Protein 4WML (pdb70)

B-factor: mean 38.08, std 16.05, range [19.74, 120.31]

Radius of gyration: 17.42 Å; Cα contacts (8 Å, |Δi|>4): 382; chains: 1; bounding box: 52×47×33 Å

Structure (mmCIF, N/CA/C/O backbone):
data_4WML
#
_entry.id   4WML
#
_cell.length_a   61.560
_cell.length_b   61.560
_cell.length_c   132.490
_cell.angle_alpha   90.00
_cell.angle_beta   90.00
_cell.angle_gamma   90.00
#
_symmetry.space_group_name_H-M   'P 43 21 2'
#
loop_
_entity.id
_entity.type
_entity.pdbx_description
1 polymer 'Orotate phosphoribosyltransferase 1'
2 non-polymer 'MAGNESIUM ION'
3 non-polymer 1-O-[(R)-hydroxy(phosphonomethyl)phosphoryl]-5-O-phosphono-alpha-D-ribofuranose
4 water water
#
loop_
_atom_site.group_PDB
_atom_site.id
_atom_site.type_symbol
_atom_site.label_atom_id
_atom_site.label_alt_id
_atom_site.label_comp_id
_atom_site.label_asym_id
_atom_site.label_entity_id
_atom_site.label_seq_id
_atom_site.pdbx_PDB_ins_code
_atom_site.Cartn_x
_atom_site.Cartn_y
_atom_site.Cartn_z
_atom_site.occupancy
_atom_site.B_iso_or_equiv
_atom_site.auth_seq_id
_atom_site.auth_comp_id
_atom_site.auth_asym_id
_atom_site.auth_atom_id
_atom_site.pdbx_PDB_model_num
ATOM 1 N N . ILE A 1 2 ? 22.168 -16.010 -12.041 1.00 75.10 2 ILE A N 1
ATOM 2 C CA . ILE A 1 2 ? 23.339 -16.173 -11.129 1.00 76.66 2 ILE A CA 1
ATOM 3 C C . ILE A 1 2 ? 23.504 -14.923 -10.217 1.00 86.52 2 ILE A C 1
ATOM 4 O O . ILE A 1 2 ? 24.318 -14.957 -9.274 1.00 85.67 2 ILE A O 1
ATOM 9 N N . MET A 1 3 ? 22.766 -13.833 -10.503 1.00 81.53 3 MET A N 1
ATOM 10 C CA . MET A 1 3 ? 22.589 -12.709 -9.558 1.00 83.72 3 MET A CA 1
ATOM 11 C C . MET A 1 3 ? 21.109 -12.565 -9.181 1.00 74.95 3 MET A C 1
ATOM 12 O O . MET A 1 3 ? 20.204 -12.905 -9.937 1.00 63.71 3 MET A O 1
ATOM 17 N N . LEU A 1 4 ? 20.879 -12.048 -7.986 1.00 65.86 4 LEU A N 1
ATOM 18 C CA . LEU A 1 4 ? 19.548 -11.918 -7.461 1.00 50.22 4 LEU A CA 1
ATOM 19 C C . LEU A 1 4 ? 19.291 -10.470 -7.511 1.00 45.39 4 LEU A C 1
ATOM 20 O O . LEU A 1 4 ? 20.128 -9.705 -7.128 1.00 42.61 4 LEU A O 1
ATOM 25 N N . GLU A 1 5 ? 18.128 -10.053 -7.969 1.00 42.36 5 GLU A N 1
ATOM 26 C CA . GLU A 1 5 ? 17.788 -8.636 -7.822 1.00 41.48 5 GLU A CA 1
ATOM 27 C C . GLU A 1 5 ? 17.599 -8.373 -6.358 1.00 41.40 5 GLU A C 1
ATOM 28 O O . GLU A 1 5 ? 17.212 -9.269 -5.608 1.00 37.14 5 GLU A O 1
ATOM 34 N N . ASP A 1 6 ? 17.786 -7.120 -5.970 1.00 42.62 6 ASP A N 1
ATOM 35 C CA . ASP A 1 6 ? 17.603 -6.712 -4.596 1.00 45.93 6 ASP A CA 1
ATOM 36 C C . ASP A 1 6 ? 16.197 -7.047 -4.142 1.00 46.31 6 ASP A C 1
ATOM 37 O O . ASP A 1 6 ? 16.043 -7.519 -3.020 1.00 45.47 6 ASP A O 1
ATOM 42 N N . TYR A 1 7 ? 15.173 -6.843 -4.978 1.00 38.94 7 TYR A N 1
ATOM 43 C CA . TYR A 1 7 ? 13.834 -7.115 -4.470 1.00 35.91 7 TYR A CA 1
ATOM 44 C C . TYR A 1 7 ? 13.678 -8.579 -4.099 1.00 32.96 7 TYR A C 1
ATOM 45 O O . TYR A 1 7 ? 12.845 -8.886 -3.228 1.00 31.12 7 TYR A O 1
ATOM 54 N N . GLN A 1 8 ? 14.402 -9.445 -4.804 1.00 32.43 8 GLN A N 1
ATOM 55 C CA . GLN A 1 8 ? 14.341 -10.865 -4.603 1.00 30.26 8 GLN A CA 1
ATOM 56 C C . GLN A 1 8 ? 15.109 -11.212 -3.315 1.00 31.80 8 GLN A C 1
ATOM 57 O O . GLN A 1 8 ? 14.654 -12.026 -2.496 1.00 24.70 8 GLN A O 1
ATOM 63 N N . LYS A 1 9 ? 16.270 -10.592 -3.143 1.00 28.31 9 LYS A N 1
ATOM 64 C CA . LYS A 1 9 ? 16.997 -10.696 -1.834 1.00 32.54 9 LYS A CA 1
ATOM 65 C C . LYS A 1 9 ? 16.227 -10.341 -0.609 1.00 28.52 9 LYS A C 1
ATOM 66 O O . LYS A 1 9 ? 16.230 -11.060 0.374 1.00 30.80 9 LYS A O 1
ATOM 72 N N . ASN A 1 10 ? 15.555 -9.200 -0.690 1.00 30.06 10 ASN A N 1
ATOM 73 C CA . ASN A 1 10 ? 14.761 -8.672 0.365 1.00 31.31 10 ASN A CA 1
ATOM 74 C C . ASN A 1 10 ? 13.575 -9.566 0.621 1.00 30.05 10 ASN A C 1
ATOM 75 O O . ASN A 1 10 ? 13.257 -9.807 1.752 1.00 31.06 10 ASN A O 1
ATOM 80 N N . PHE A 1 11 ? 12.967 -10.096 -0.440 1.00 26.55 11 PHE A N 1
ATOM 81 C CA . PHE A 1 11 ? 11.851 -10.974 -0.252 1.00 26.78 11 PHE A CA 1
ATOM 82 C C . PHE A 1 11 ? 12.260 -12.212 0.500 1.00 27.57 11 PHE A C 1
ATOM 83 O O . PHE A 1 11 ? 11.587 -12.647 1.454 1.00 27.67 11 PHE A O 1
ATOM 91 N N . LEU A 1 12 ? 13.316 -12.821 0.029 1.00 27.87 12 LEU A N 1
ATOM 92 C CA . LEU A 1 12 ? 13.793 -14.073 0.595 1.00 30.89 12 LEU A CA 1
ATOM 93 C C . LEU A 1 12 ? 14.300 -13.905 2.024 1.00 26.50 12 LEU A C 1
ATOM 94 O O . LEU A 1 12 ? 13.996 -14.676 2.880 1.00 26.50 12 LEU A O 1
ATOM 99 N N . GLU A 1 13 ? 15.035 -12.855 2.271 1.00 27.05 13 GLU A N 1
ATOM 100 C CA . GLU A 1 13 ? 15.416 -12.558 3.671 1.00 29.86 13 GLU A CA 1
ATOM 101 C C . GLU A 1 13 ? 14.189 -12.463 4.639 1.00 28.62 13 GLU A C 1
ATOM 102 O O . GLU A 1 13 ? 14.214 -13.019 5.787 1.00 25.64 13 GLU A O 1
ATOM 108 N N . LEU A 1 14 ? 13.135 -11.732 4.211 1.00 24.54 14 LEU A N 1
ATOM 109 C CA . LEU A 1 14 ? 11.992 -11.571 5.045 1.00 27.28 14 LEU A CA 1
ATOM 110 C C . LEU A 1 14 ? 11.245 -12.878 5.145 1.00 26.81 14 LEU A C 1
ATOM 111 O O . LEU A 1 14 ? 10.668 -13.131 6.147 1.00 25.68 14 LEU A O 1
ATOM 116 N N . ALA A 1 15 ? 11.152 -13.630 4.064 1.00 25.19 15 ALA A N 1
ATOM 117 C CA . ALA A 1 15 ? 10.393 -14.897 4.090 1.00 24.29 15 ALA A CA 1
ATOM 118 C C . ALA A 1 15 ? 11.007 -15.829 5.104 1.00 26.99 15 ALA A C 1
ATOM 119 O O . ALA A 1 15 ? 10.282 -16.494 5.831 1.00 23.63 15 ALA A O 1
ATOM 121 N N . ILE A 1 16 ? 12.332 -15.823 5.177 1.00 22.54 16 ILE A N 1
ATOM 122 C CA . ILE A 1 16 ? 13.045 -16.737 6.140 1.00 26.34 16 ILE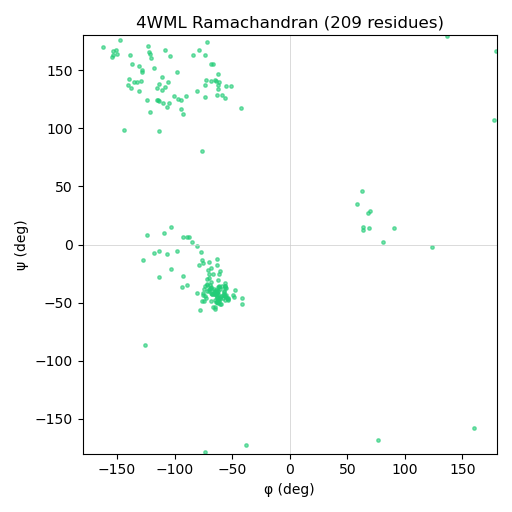 A CA 1
ATOM 123 C C . ILE A 1 16 ? 12.895 -16.213 7.572 1.00 25.47 16 ILE A C 1
ATOM 124 O O . ILE A 1 16 ? 12.553 -16.941 8.514 1.00 27.61 16 ILE A O 1
ATOM 129 N N . GLU A 1 17 ? 12.950 -14.890 7.746 1.00 27.95 17 GLU A N 1
ATOM 130 C CA . GLU A 1 17 ? 12.797 -14.299 9.074 1.00 28.03 17 GLU A CA 1
ATOM 131 C C . GLU A 1 17 ? 11.409 -14.458 9.621 1.00 28.81 17 GLU A C 1
ATOM 132 O O . GLU A 1 17 ? 11.285 -14.752 10.828 1.00 25.70 17 GLU A O 1
ATOM 138 N N . CYS A 1 18 ? 10.336 -14.279 8.807 1.00 25.00 18 CYS A N 1
ATOM 139 C CA . CYS A 1 18 ? 8.998 -14.444 9.328 1.00 25.65 18 CYS A CA 1
ATOM 140 C C . CYS A 1 18 ? 8.533 -15.917 9.309 1.00 23.92 18 CYS A C 1
ATOM 141 O O . CYS A 1 18 ? 7.466 -16.159 9.760 1.00 24.34 18 CYS A O 1
ATOM 144 N N . GLN A 1 19 ? 9.407 -16.837 8.882 1.00 22.26 19 GLN A N 1
ATOM 145 C CA . GLN A 1 19 ? 9.234 -18.262 8.762 1.00 24.92 19 GLN A CA 1
ATOM 146 C C . GLN A 1 19 ? 8.280 -18.777 7.697 1.00 25.68 19 GLN A C 1
ATOM 147 O O . GLN A 1 19 ? 7.884 -19.940 7.717 1.00 28.83 19 GLN A O 1
ATOM 153 N N . ALA A 1 20 ? 7.891 -17.913 6.773 1.00 26.06 20 ALA A N 1
ATOM 154 C CA . ALA A 1 20 ? 7.172 -18.304 5.578 1.00 26.62 20 ALA A CA 1
ATOM 155 C C . ALA A 1 20 ? 7.992 -19.279 4.798 1.00 26.98 20 ALA A C 1
ATOM 156 O O . ALA A 1 20 ? 7.446 -20.167 4.162 1.00 28.05 20 ALA A O 1
ATOM 158 N N . LEU A 1 21 ? 9.316 -19.100 4.803 1.00 25.52 21 LEU A N 1
ATOM 159 C CA . LEU A 1 21 ? 10.196 -20.085 4.168 1.00 26.37 21 LEU A CA 1
ATOM 160 C C . LEU A 1 21 ? 11.050 -20.720 5.262 1.00 27.05 21 LEU A C 1
ATOM 161 O O . LEU A 1 21 ? 11.781 -20.019 5.972 1.00 25.85 21 LEU A O 1
ATOM 166 N N . ARG A 1 22 ? 10.999 -22.032 5.365 1.00 26.80 22 ARG A N 1
ATOM 167 C CA . ARG A 1 22 ? 11.767 -22.823 6.340 1.00 26.88 22 ARG A CA 1
ATOM 168 C C . ARG A 1 22 ? 12.504 -23.914 5.621 1.00 26.88 22 ARG A C 1
ATOM 169 O O . ARG A 1 22 ? 11.976 -24.478 4.656 1.00 29.49 22 ARG A O 1
ATOM 177 N N . PHE A 1 23 ? 13.666 -24.279 6.158 1.00 26.62 23 PHE A N 1
ATOM 178 C CA . PHE A 1 23 ? 14.515 -25.308 5.619 1.00 27.53 23 PHE A CA 1
ATOM 179 C C . PHE A 1 23 ? 14.599 -26.521 6.560 1.00 28.62 23 PHE A C 1
ATOM 180 O O . PHE A 1 23 ? 14.687 -26.359 7.772 1.00 26.20 23 PHE A O 1
ATOM 188 N N . GLY A 1 24 ? 14.538 -27.681 5.947 1.00 24.60 24 GLY A N 1
ATOM 189 C CA . GLY A 1 24 ? 14.458 -28.966 6.627 1.00 29.90 24 GLY A CA 1
ATOM 190 C C . GLY A 1 24 ? 13.922 -30.067 5.738 1.00 32.29 24 GLY A C 1
ATOM 191 O O . GLY A 1 24 ? 14.017 -29.988 4.515 1.00 30.57 24 GLY A O 1
ATOM 192 N N . SER A 1 25 ? 13.402 -31.117 6.338 1.00 29.84 25 SER A N 1
ATOM 193 C CA . SER A 1 25 ? 12.858 -32.210 5.616 1.00 30.03 25 SER A CA 1
ATOM 194 C C . SER A 1 25 ? 11.350 -32.243 5.679 1.00 31.76 25 SER A C 1
ATOM 195 O O . SER A 1 25 ? 10.772 -32.399 6.744 1.00 32.71 25 SER A O 1
ATOM 198 N N . PHE A 1 26 ? 10.710 -32.126 4.524 1.00 30.58 26 PHE A N 1
ATOM 199 C CA . PHE A 1 26 ? 9.279 -32.010 4.439 1.00 33.91 26 PHE A CA 1
ATOM 200 C C . PHE A 1 26 ? 8.778 -32.928 3.316 1.00 38.26 26 PHE A C 1
ATOM 201 O O . PHE A 1 26 ? 9.363 -32.967 2.274 1.00 41.68 26 PHE A O 1
ATOM 209 N N . LYS A 1 27 ? 7.664 -33.608 3.524 1.00 39.48 27 LYS A N 1
ATOM 210 C CA . LYS A 1 27 ? 7.065 -34.431 2.460 1.00 49.05 27 LYS A CA 1
ATOM 211 C C . LYS A 1 27 ? 5.909 -33.775 1.752 1.00 49.65 27 LYS A C 1
ATOM 212 O O . LYS A 1 27 ? 4.922 -33.412 2.394 1.00 56.51 27 LYS A O 1
ATOM 218 N N . LEU A 1 28 ? 5.936 -33.720 0.430 1.00 54.83 28 LEU A N 1
ATOM 219 C CA . LEU A 1 28 ? 4.740 -33.199 -0.283 1.00 63.50 28 LEU A CA 1
ATOM 220 C C . LEU A 1 28 ? 3.564 -34.227 -0.256 1.00 67.64 28 LEU A C 1
ATOM 221 O O . LEU A 1 28 ? 3.695 -35.308 0.331 1.00 58.91 28 LEU A O 1
ATOM 226 N N . LYS A 1 29 ? 2.439 -33.880 -0.887 1.00 80.02 29 LYS A N 1
ATOM 227 C CA . LYS A 1 29 ? 1.281 -34.806 -1.011 1.00 90.30 29 LYS A CA 1
ATOM 228 C C . LYS A 1 29 ? 1.691 -36.062 -1.760 1.00 85.96 29 LYS A C 1
ATOM 229 O O . LYS A 1 29 ? 1.480 -37.175 -1.270 1.00 84.52 29 LYS A O 1
ATOM 235 N N . SER A 1 30 ? 2.307 -35.887 -2.925 1.00 80.13 30 SER A N 1
ATOM 236 C CA . SER A 1 30 ? 2.912 -37.024 -3.613 1.00 81.88 30 SER A CA 1
ATOM 237 C C . SER A 1 30 ? 3.627 -37.927 -2.593 1.00 83.32 30 SER A C 1
ATOM 238 O O . SER A 1 30 ? 3.355 -39.123 -2.526 1.00 90.74 30 SER A O 1
ATOM 241 N N . GLY A 1 31 ? 4.478 -37.343 -1.755 1.00 76.17 31 GLY A N 1
ATOM 242 C CA . GLY A 1 31 ? 5.339 -38.112 -0.847 1.00 68.04 31 GLY A CA 1
ATOM 243 C C . GLY A 1 31 ? 6.797 -37.759 -1.069 1.00 64.99 31 GLY A C 1
ATOM 244 O O . GLY A 1 31 ? 7.674 -38.244 -0.359 1.00 63.05 31 GLY A O 1
ATOM 245 N N . ARG A 1 32 ? 7.060 -36.886 -2.044 1.00 54.75 32 ARG A N 1
ATOM 246 C CA . ARG A 1 32 ? 8.399 -36.494 -2.376 1.00 53.43 32 ARG A CA 1
ATOM 247 C C . ARG A 1 32 ? 9.004 -35.646 -1.223 1.00 47.91 32 ARG A C 1
ATOM 248 O O . ARG A 1 32 ? 8.329 -34.867 -0.557 1.00 46.91 32 ARG A O 1
ATOM 256 N N . GLU A 1 33 ? 10.265 -35.900 -0.971 1.00 42.35 33 GLU A N 1
ATOM 257 C CA . GLU A 1 33 ? 11.020 -35.194 0.003 1.00 53.25 33 GLU A CA 1
ATOM 258 C C . GLU A 1 33 ? 11.065 -33.780 -0.572 1.00 53.64 33 GLU A C 1
ATOM 259 O O . GLU A 1 33 ? 11.066 -33.609 -1.799 1.00 68.28 33 GLU A O 1
ATOM 265 N N . SER A 1 34 ? 10.965 -32.771 0.275 1.00 40.03 34 SER A N 1
ATOM 266 C CA . SER A 1 34 ? 11.271 -31.400 -0.149 1.00 34.10 34 SER A CA 1
ATOM 267 C C . SER A 1 34 ? 12.181 -30.805 0.912 1.00 33.64 34 SER A C 1
ATOM 268 O O . SER A 1 34 ? 11.930 -31.018 2.075 1.00 28.65 34 SER A O 1
ATOM 271 N N . PRO A 1 35 ? 13.212 -30.022 0.520 1.00 31.77 35 PRO A N 1
ATOM 272 C CA . PRO A 1 35 ? 14.160 -29.495 1.478 1.00 33.39 35 PRO A CA 1
ATOM 273 C C . PRO A 1 35 ? 13.699 -28.163 2.088 1.00 31.71 35 PRO A C 1
ATOM 274 O O . PRO A 1 35 ? 14.446 -27.538 2.821 1.00 30.48 35 PRO A O 1
ATOM 278 N N . TYR A 1 36 ? 12.474 -27.748 1.779 1.00 26.76 36 TYR A N 1
ATOM 279 C CA . TYR A 1 36 ? 11.874 -26.560 2.385 1.00 28.54 36 TYR A CA 1
ATOM 280 C C . TYR A 1 36 ? 10.371 -26.627 2.398 1.00 28.99 36 TYR A C 1
ATOM 281 O O . TYR A 1 36 ? 9.755 -27.513 1.706 1.00 28.71 36 TYR A O 1
ATOM 290 N N . PHE A 1 37 ? 9.793 -25.717 3.181 1.00 29.03 37 PHE A N 1
ATOM 291 C CA . PHE A 1 37 ? 8.381 -25.485 3.273 1.00 28.21 37 PHE A CA 1
ATOM 292 C C . PHE A 1 37 ? 8.122 -24.040 3.095 1.00 28.53 37 PHE A C 1
ATOM 293 O O . PHE A 1 37 ? 8.856 -23.182 3.608 1.00 27.92 37 PHE A O 1
ATOM 301 N N . PHE A 1 38 ? 7.045 -23.750 2.371 1.00 26.11 38 PHE A N 1
ATOM 302 C CA . PHE A 1 38 ? 6.693 -22.371 2.068 1.00 25.71 38 PHE A CA 1
ATOM 303 C C . PHE A 1 38 ? 5.231 -22.119 2.389 1.00 26.63 38 PHE A C 1
ATOM 304 O O . PHE A 1 38 ? 4.354 -22.894 1.968 1.00 26.07 38 PHE A O 1
ATOM 312 N N . ASN A 1 39 ? 4.976 -21.024 3.097 1.00 25.85 39 ASN A N 1
ATOM 313 C CA . ASN A 1 39 ? 3.634 -20.598 3.435 1.00 24.42 39 ASN A CA 1
ATOM 314 C C . ASN A 1 39 ? 3.582 -19.121 3.397 1.00 24.04 39 ASN A C 1
ATOM 315 O O . ASN A 1 39 ? 3.979 -18.460 4.325 1.00 23.01 39 ASN A O 1
ATOM 320 N N . LEU A 1 40 ? 3.095 -18.599 2.286 1.00 24.24 40 LEU A N 1
ATOM 321 C CA . LEU A 1 40 ? 2.998 -17.162 2.096 1.00 24.02 40 LEU A CA 1
ATOM 322 C C . LEU A 1 40 ? 2.122 -16.482 3.116 1.00 23.55 40 LEU A C 1
ATOM 323 O O . LEU A 1 40 ? 2.251 -15.302 3.378 1.00 24.73 40 LEU A O 1
ATOM 328 N N . GLY A 1 41 ? 1.199 -17.237 3.727 1.00 25.27 41 GLY A N 1
ATOM 329 C CA . GLY A 1 41 ? 0.308 -16.697 4.709 1.00 26.72 41 GLY A CA 1
ATOM 330 C C . GLY A 1 41 ? 1.069 -16.183 5.949 1.00 25.36 41 GLY A C 1
ATOM 331 O O . GLY A 1 41 ? 0.510 -15.400 6.732 1.00 25.36 41 GLY A O 1
ATOM 332 N N . LEU A 1 42 ? 2.319 -16.596 6.128 1.00 24.53 42 LEU A N 1
ATOM 333 C CA . LEU A 1 42 ? 3.105 -16.035 7.261 1.00 23.41 42 LEU A CA 1
ATOM 334 C C . LEU A 1 42 ? 3.647 -14.589 7.006 1.00 25.68 42 LEU A C 1
ATOM 335 O O . LEU A 1 42 ? 4.101 -13.953 7.972 1.00 25.20 42 LEU A O 1
ATOM 340 N N . PHE A 1 43 ? 3.475 -14.044 5.783 1.00 23.53 43 PHE A N 1
ATOM 341 C CA . PHE A 1 43 ? 3.573 -12.580 5.561 1.00 23.60 43 PHE A CA 1
ATOM 342 C C . PHE A 1 43 ? 2.270 -11.984 6.090 1.00 26.71 43 PHE A C 1
ATOM 343 O O . PHE A 1 43 ? 1.303 -11.715 5.352 1.00 29.47 43 PHE A O 1
ATOM 351 N N . ASN A 1 44 ? 2.195 -11.807 7.391 1.00 26.54 44 ASN A N 1
ATOM 352 C CA . ASN A 1 44 ? 0.867 -11.509 8.026 1.00 27.99 44 ASN A CA 1
ATOM 353 C C . ASN A 1 44 ? 0.807 -10.259 8.839 1.00 27.00 44 ASN A C 1
ATOM 354 O O . ASN A 1 44 ? -0.222 -9.931 9.482 1.00 29.82 44 ASN A O 1
ATOM 359 N N . THR A 1 45 ? 1.861 -9.459 8.780 1.00 26.19 45 THR A N 1
ATOM 360 C CA . THR A 1 45 ? 1.805 -8.088 9.368 1.00 26.41 45 THR A CA 1
ATOM 361 C C . THR A 1 45 ? 1.764 -7.012 8.324 1.00 28.36 45 THR A C 1
ATOM 362 O O . THR A 1 45 ? 2.069 -7.251 7.147 1.00 24.97 45 THR A O 1
ATOM 366 N N . GLY A 1 46 ? 1.455 -5.810 8.779 1.00 26.79 46 GLY A N 1
ATOM 367 C CA . GLY A 1 46 ? 1.445 -4.646 7.954 1.00 26.06 46 GLY A CA 1
ATOM 368 C C . GLY A 1 46 ? 2.807 -4.431 7.276 1.00 24.70 46 GLY A C 1
ATOM 369 O O . GLY A 1 46 ? 2.868 -4.176 6.093 1.00 23.21 46 GLY A O 1
ATOM 370 N N . LYS A 1 47 ? 3.916 -4.573 8.014 1.00 24.38 47 LYS A N 1
ATOM 371 C CA . LYS A 1 47 ? 5.270 -4.426 7.406 1.00 25.71 47 LYS A CA 1
ATOM 372 C C . LYS A 1 47 ? 5.508 -5.530 6.379 1.00 27.88 47 LYS A C 1
ATOM 373 O O . LYS A 1 47 ? 6.000 -5.302 5.256 1.00 22.23 47 LYS A O 1
ATOM 379 N N . LEU A 1 48 ? 5.102 -6.752 6.733 1.00 23.02 48 LEU A N 1
ATOM 380 C CA . LEU A 1 48 ? 5.379 -7.846 5.846 1.00 24.66 48 LEU A CA 1
ATOM 381 C C . LEU A 1 48 ? 4.551 -7.768 4.587 1.00 24.48 48 LEU A C 1
ATOM 382 O O . LEU A 1 48 ? 5.087 -8.084 3.498 1.00 25.41 48 LEU A O 1
ATOM 387 N N . LEU A 1 49 ? 3.271 -7.373 4.714 1.00 25.28 49 LEU A N 1
ATOM 388 C CA . LEU A 1 49 ? 2.395 -7.258 3.541 1.00 23.86 49 LEU A CA 1
ATOM 389 C C . LEU A 1 49 ? 2.802 -6.132 2.626 1.00 24.50 49 LEU A C 1
ATOM 390 O O . LEU A 1 49 ? 2.720 -6.269 1.434 1.00 22.90 49 LEU A O 1
ATOM 395 N N . SER A 1 50 ? 3.269 -5.031 3.185 1.00 23.58 50 SER A N 1
ATOM 396 C CA . SER A 1 50 ? 3.877 -3.985 2.402 1.00 22.93 50 SER A CA 1
ATOM 397 C C . SER A 1 50 ? 5.072 -4.450 1.582 1.00 24.89 50 SER A C 1
ATOM 398 O O . SER A 1 50 ? 5.170 -4.220 0.384 1.00 23.95 50 SER A O 1
ATOM 401 N N . ASN A 1 51 ? 5.934 -5.206 2.237 1.00 23.80 51 ASN A N 1
ATOM 402 C CA . ASN A 1 51 ? 7.054 -5.845 1.559 1.00 26.28 51 ASN A CA 1
ATOM 403 C C . ASN A 1 51 ? 6.696 -6.845 0.485 1.00 23.73 51 ASN A C 1
ATOM 404 O O . ASN A 1 51 ? 7.224 -6.793 -0.637 1.00 23.28 51 ASN A O 1
ATOM 409 N N . LEU A 1 52 ? 5.696 -7.678 0.790 1.00 22.94 52 LEU A N 1
ATOM 410 C CA . LEU A 1 52 ? 5.190 -8.582 -0.200 1.00 21.68 52 LEU A CA 1
ATOM 411 C C . LEU A 1 52 ? 4.574 -7.814 -1.396 1.00 21.27 52 LEU A C 1
ATOM 412 O O . LEU A 1 52 ? 4.807 -8.182 -2.552 1.00 22.30 52 LEU A O 1
ATOM 417 N N . ALA A 1 53 ? 3.690 -6.823 -1.154 1.00 23.75 53 ALA A N 1
ATOM 418 C CA . ALA A 1 53 ? 3.154 -6.024 -2.214 1.00 25.90 53 ALA A CA 1
ATOM 419 C C . ALA A 1 53 ? 4.243 -5.488 -3.159 1.00 24.74 53 ALA A C 1
ATOM 420 O O . ALA A 1 53 ? 4.117 -5.522 -4.409 1.00 24.67 53 ALA A O 1
ATOM 422 N N . THR A 1 54 ? 5.304 -4.985 -2.525 1.00 25.47 54 THR A N 1
ATOM 423 C CA . THR A 1 54 ? 6.443 -4.386 -3.259 1.00 25.04 54 THR A CA 1
ATOM 424 C C . THR A 1 54 ? 7.114 -5.409 -4.124 1.00 22.49 54 THR A C 1
ATOM 425 O O . THR A 1 54 ? 7.397 -5.147 -5.270 1.00 23.49 54 THR A O 1
ATOM 429 N N . ALA A 1 55 ? 7.279 -6.626 -3.595 1.00 23.54 55 ALA A N 1
ATOM 430 C CA . ALA A 1 55 ? 7.947 -7.651 -4.286 1.00 22.55 55 ALA A CA 1
ATOM 431 C C . ALA A 1 55 ? 7.185 -8.104 -5.521 1.00 26.77 55 ALA A C 1
ATOM 432 O O . ALA A 1 55 ? 7.784 -8.221 -6.593 1.00 25.68 55 ALA A O 1
ATOM 434 N N . TYR A 1 56 ? 5.891 -8.473 -5.349 1.00 22.03 56 TYR A N 1
ATOM 435 C CA . TYR A 1 56 ? 5.067 -8.738 -6.468 1.00 21.76 56 TYR A CA 1
ATOM 436 C C . TYR A 1 56 ? 5.042 -7.546 -7.514 1.00 19.99 56 TYR A C 1
ATOM 437 O O . TYR A 1 56 ? 5.173 -7.810 -8.690 1.00 23.60 56 TYR A O 1
ATOM 446 N N . ALA A 1 57 ? 4.886 -6.279 -7.068 1.00 21.80 57 ALA A N 1
AT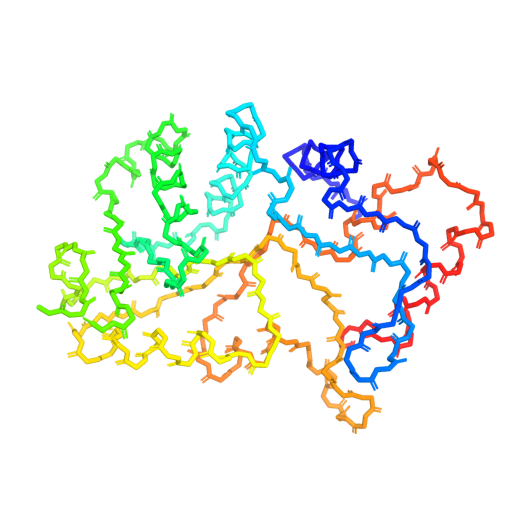OM 447 C CA . ALA A 1 57 ? 4.726 -5.185 -7.968 1.00 22.28 57 ALA A CA 1
ATOM 448 C C . ALA A 1 57 ? 6.015 -4.985 -8.818 1.00 23.52 57 ALA A C 1
ATOM 449 O O . ALA A 1 57 ? 5.949 -4.787 -10.017 1.00 23.21 57 ALA A O 1
ATOM 451 N N . ILE A 1 58 ? 7.191 -5.124 -8.184 1.00 26.44 58 ILE A N 1
ATOM 452 C CA . ILE A 1 58 ? 8.457 -4.963 -8.914 1.00 28.48 58 ILE A CA 1
ATOM 453 C C . ILE A 1 58 ? 8.571 -6.129 -9.888 1.00 27.76 58 ILE A C 1
ATOM 454 O O . ILE A 1 58 ? 8.894 -5.885 -11.057 1.00 30.79 58 ILE A O 1
ATOM 459 N N . ALA A 1 59 ? 8.241 -7.371 -9.499 1.00 27.29 59 ALA A N 1
ATOM 460 C CA . ALA A 1 59 ? 8.260 -8.474 -10.472 1.00 23.46 59 ALA A CA 1
ATOM 461 C C . ALA A 1 59 ? 7.442 -8.217 -11.718 1.00 23.99 59 ALA A C 1
ATOM 462 O O . ALA A 1 59 ? 7.872 -8.454 -12.854 1.00 27.31 59 ALA A O 1
ATOM 464 N N . ILE A 1 60 ? 6.226 -7.730 -11.492 1.00 26.81 60 ILE A N 1
ATOM 465 C CA . ILE A 1 60 ? 5.319 -7.302 -12.538 1.00 25.66 60 ILE A CA 1
ATOM 466 C C . ILE A 1 60 ? 5.855 -6.186 -13.403 1.00 26.19 60 ILE A C 1
ATOM 467 O O . ILE A 1 60 ? 5.833 -6.340 -14.633 1.00 29.74 60 ILE A O 1
ATOM 472 N N . ILE A 1 61 ? 6.343 -5.100 -12.794 1.00 28.26 61 ILE A N 1
ATOM 473 C CA . ILE A 1 61 ? 6.908 -3.986 -13.535 1.00 28.24 61 ILE A CA 1
ATOM 474 C C . ILE A 1 61 ? 8.050 -4.491 -14.454 1.00 32.99 61 ILE A C 1
ATOM 475 O O . ILE A 1 61 ? 8.044 -4.182 -15.674 1.00 31.73 61 ILE A O 1
ATOM 480 N N . GLN A 1 62 ? 8.919 -5.362 -13.914 1.00 30.15 62 GLN A N 1
ATOM 481 C CA . GLN A 1 62 ? 10.108 -5.840 -14.669 1.00 31.22 62 GLN A CA 1
ATOM 482 C C . GLN A 1 62 ? 9.785 -6.740 -15.808 1.00 33.21 62 GLN A C 1
ATOM 483 O O . GLN A 1 62 ? 10.568 -6.866 -16.725 1.00 36.65 62 GLN A O 1
ATOM 489 N N . SER A 1 63 ? 8.636 -7.412 -15.730 1.00 32.52 63 SER A N 1
ATOM 490 C CA . SER A 1 63 ? 8.220 -8.340 -16.748 1.00 29.82 63 SER A CA 1
ATOM 491 C C . SER A 1 63 ? 7.829 -7.630 -18.030 1.00 28.53 63 SER A C 1
ATOM 492 O O . SER A 1 63 ? 7.702 -8.284 -19.034 1.00 31.99 63 SER A O 1
ATOM 495 N N . ASP A 1 64 ? 7.484 -6.347 -17.922 1.00 28.78 64 ASP A N 1
ATOM 496 C CA . ASP A 1 64 ? 6.925 -5.544 -18.990 1.00 30.24 64 ASP A CA 1
ATOM 497 C C . ASP A 1 64 ? 5.541 -5.979 -19.526 1.00 35.30 64 ASP A C 1
ATOM 498 O O . ASP A 1 64 ? 5.091 -5.473 -20.559 1.00 31.39 64 ASP A O 1
ATOM 503 N N . LEU A 1 65 ? 4.840 -6.887 -18.825 1.00 29.84 65 LEU A N 1
ATOM 504 C CA . LEU A 1 65 ? 3.489 -7.293 -19.236 1.00 26.95 65 LEU A CA 1
ATOM 505 C C . LEU A 1 65 ? 2.532 -6.094 -19.208 1.00 24.53 65 LEU A C 1
ATOM 506 O O . LEU A 1 65 ? 2.477 -5.325 -18.267 1.00 27.03 65 LEU A O 1
ATOM 511 N N . LYS A 1 66 ? 1.754 -5.959 -20.276 1.00 25.18 66 LYS A N 1
ATOM 512 C CA . LYS A 1 66 ? 0.676 -4.952 -20.339 1.00 25.74 66 LYS A CA 1
ATOM 513 C C . LYS A 1 66 ? -0.602 -5.606 -19.981 1.00 25.88 66 LYS A C 1
ATOM 514 O O . LYS A 1 66 ? -0.894 -6.666 -20.538 1.00 27.93 66 LYS A O 1
ATOM 520 N N . PHE A 1 67 ? -1.301 -5.035 -18.980 1.00 25.94 67 PHE A N 1
ATOM 521 C CA . PHE A 1 67 ? -2.579 -5.544 -18.555 1.00 24.28 67 PHE A CA 1
ATOM 522 C C . PHE A 1 67 ? -3.384 -4.373 -18.007 1.00 25.26 67 PHE A C 1
ATOM 523 O O . PHE A 1 67 ? -2.828 -3.280 -17.724 1.00 26.25 67 PHE A O 1
ATOM 531 N N . ASP A 1 68 ? -4.675 -4.607 -17.809 1.00 25.25 68 ASP A N 1
ATOM 532 C CA . ASP A 1 68 ? -5.647 -3.578 -17.375 1.00 25.45 68 ASP A CA 1
ATOM 533 C C . ASP A 1 68 ? -6.194 -3.855 -15.966 1.00 25.86 68 ASP A C 1
ATOM 534 O O . ASP A 1 68 ? -6.649 -2.926 -15.281 1.00 24.67 68 ASP A O 1
ATOM 539 N N . VAL A 1 69 ? -6.223 -5.136 -15.580 1.00 24.53 69 VAL A N 1
ATOM 540 C CA . VAL A 1 69 ? -6.900 -5.571 -14.380 1.00 23.99 69 VAL A CA 1
ATOM 541 C C . VAL A 1 69 ? -6.032 -6.606 -13.724 1.00 22.66 69 VAL A C 1
ATOM 542 O O . VAL A 1 69 ? -5.441 -7.489 -14.395 1.00 26.53 69 VAL A O 1
ATOM 546 N N . ILE A 1 70 ? -6.008 -6.569 -12.389 1.00 22.36 70 ILE A N 1
ATOM 547 C CA . ILE A 1 70 ? -5.334 -7.607 -11.665 1.00 22.89 70 ILE A CA 1
ATOM 548 C C . ILE A 1 70 ? -6.423 -8.353 -10.880 1.00 21.65 70 ILE A C 1
ATOM 549 O O . ILE A 1 70 ? -7.252 -7.732 -10.175 1.00 26.33 70 ILE A O 1
ATOM 554 N N . PHE A 1 71 ? -6.460 -9.641 -11.120 1.00 22.06 71 PHE A N 1
ATOM 555 C CA . PHE A 1 71 ? -7.516 -10.547 -10.615 1.00 21.96 71 PHE A CA 1
ATOM 556 C C . PHE A 1 71 ? -6.979 -11.566 -9.606 1.00 22.14 71 PHE A C 1
ATOM 557 O O . PHE A 1 71 ? -6.076 -12.295 -9.927 1.00 22.22 71 PHE A O 1
ATOM 565 N N . GLY A 1 72 ? -7.553 -11.594 -8.410 1.00 24.58 72 GLY A N 1
ATOM 566 C CA . GLY A 1 72 ? -7.204 -12.601 -7.407 1.00 25.24 72 GLY A CA 1
ATOM 567 C C . GLY A 1 72 ? -8.309 -13.648 -7.131 1.00 26.53 72 GLY A C 1
ATOM 568 O O . GLY A 1 72 ? -9.418 -13.298 -6.781 1.00 26.76 72 GLY A O 1
ATOM 569 N N . PRO A 1 73 ? -7.997 -14.892 -7.332 1.00 23.52 73 PRO A N 1
ATOM 570 C CA . PRO A 1 73 ? -8.926 -15.988 -6.992 1.00 24.73 73 PRO A CA 1
ATOM 571 C C . PRO A 1 73 ? -9.227 -16.070 -5.508 1.00 25.09 73 PRO A C 1
ATOM 572 O O . PRO A 1 73 ? -8.305 -16.176 -4.646 1.00 25.55 73 PRO A O 1
ATOM 576 N N . ALA A 1 74 ? -10.513 -16.111 -5.224 1.00 28.35 74 ALA A N 1
ATOM 577 C CA . ALA A 1 74 ? -10.922 -16.204 -3.818 1.00 29.58 74 ALA A CA 1
ATOM 578 C C . ALA A 1 74 ? -10.405 -17.487 -3.206 1.00 25.50 74 ALA A C 1
ATOM 579 O O . ALA A 1 74 ? -10.333 -18.506 -3.856 1.00 27.03 74 ALA A O 1
ATOM 581 N N . TYR A 1 75 ? -10.066 -17.472 -1.923 1.00 25.74 75 TYR A N 1
ATOM 582 C CA . TYR A 1 75 ? -10.062 -16.300 -1.089 1.00 22.87 75 TYR A CA 1
ATOM 583 C C . TYR A 1 75 ? -8.637 -15.649 -1.076 1.00 22.59 75 TYR A C 1
ATOM 584 O O . TYR A 1 75 ? -8.519 -14.449 -0.847 1.00 25.14 75 TYR A O 1
ATOM 593 N N . LYS A 1 76 ? -7.574 -16.443 -1.105 1.00 22.12 76 LYS A N 1
ATOM 594 C CA . LYS A 1 76 ? -6.233 -15.940 -0.731 1.00 25.13 76 LYS A CA 1
ATOM 595 C C . LYS A 1 76 ? -5.709 -14.866 -1.771 1.00 25.69 76 LYS A C 1
ATOM 596 O O . LYS A 1 76 ? -4.888 -14.020 -1.469 1.00 22.88 76 LYS A O 1
ATOM 602 N N . GLY A 1 77 ? -6.197 -14.935 -3.000 1.00 21.16 77 GLY A N 1
ATOM 603 C CA . GLY A 1 77 ? -5.830 -13.986 -3.983 1.00 20.22 77 GLY A CA 1
ATOM 604 C C . GLY A 1 77 ? -6.500 -12.650 -3.787 1.00 22.22 77 GLY A C 1
ATOM 605 O O . GLY A 1 77 ? -6.036 -11.659 -4.340 1.00 24.49 77 GLY A O 1
ATOM 606 N N . ILE A 1 78 ? -7.547 -12.560 -2.999 1.00 21.97 78 ILE A N 1
ATOM 607 C CA . ILE A 1 78 ? -8.307 -11.278 -2.862 1.00 21.31 78 ILE A CA 1
ATOM 608 C C . ILE A 1 78 ? -7.393 -10.175 -2.190 1.00 23.70 78 ILE A C 1
ATOM 609 O O . ILE A 1 78 ? -7.171 -9.112 -2.741 1.00 20.87 78 ILE A O 1
ATOM 614 N N . PRO A 1 79 ? -6.842 -10.458 -1.020 1.00 22.71 79 PRO A N 1
ATOM 615 C CA . PRO A 1 79 ? -5.949 -9.440 -0.511 1.00 24.23 79 PRO A CA 1
ATOM 616 C C . PRO A 1 79 ? -4.735 -9.175 -1.365 1.00 21.74 79 PRO A C 1
ATOM 617 O O . PRO A 1 79 ? -4.295 -8.086 -1.367 1.00 23.44 79 PRO A O 1
ATOM 621 N N . LEU A 1 80 ? -4.151 -10.179 -1.984 1.00 23.18 80 LEU A N 1
ATOM 622 C CA . LEU A 1 80 ? -2.947 -10.025 -2.789 1.00 24.09 80 LEU A CA 1
ATOM 623 C C . LEU A 1 80 ? -3.248 -9.122 -3.974 1.00 22.95 80 LEU A C 1
ATOM 624 O O . LEU A 1 80 ? -2.472 -8.191 -4.298 1.00 21.92 80 LEU A O 1
ATOM 629 N N . ALA A 1 81 ? -4.371 -9.366 -4.632 1.00 23.46 81 ALA A N 1
ATOM 630 C CA . ALA A 1 81 ? -4.751 -8.469 -5.759 1.00 23.60 81 ALA A CA 1
ATOM 631 C C . ALA A 1 81 ? -4.866 -6.969 -5.358 1.00 22.65 81 ALA A C 1
ATOM 632 O O . ALA A 1 81 ? -4.429 -6.116 -6.107 1.00 21.32 81 ALA A O 1
ATOM 634 N N . ALA A 1 82 ? -5.476 -6.724 -4.206 1.00 22.32 82 ALA A N 1
ATOM 635 C CA . ALA A 1 82 ? -5.707 -5.383 -3.653 1.00 22.24 82 ALA A CA 1
ATOM 636 C C . ALA A 1 82 ? -4.375 -4.747 -3.338 1.00 21.15 82 ALA A C 1
ATOM 637 O O . ALA A 1 82 ? -4.113 -3.607 -3.799 1.00 24.58 82 ALA A O 1
ATOM 639 N N . ILE A 1 83 ? -3.552 -5.447 -2.551 1.00 23.46 83 ILE A N 1
ATOM 640 C CA . ILE A 1 83 ? -2.334 -4.745 -2.034 1.00 21.88 83 ILE A CA 1
ATOM 641 C C . ILE A 1 83 ? -1.384 -4.495 -3.200 1.00 21.86 83 ILE A C 1
ATOM 642 O O . ILE A 1 83 ? -0.712 -3.410 -3.232 1.00 22.59 83 ILE A O 1
ATOM 647 N N . VAL A 1 84 ? -1.331 -5.453 -4.183 1.00 22.48 84 VAL A N 1
ATOM 648 C CA . VAL A 1 84 ? -0.520 -5.296 -5.376 1.00 22.48 84 VAL A CA 1
ATOM 649 C C . VAL A 1 84 ? -0.999 -4.189 -6.320 1.00 26.93 84 VAL A C 1
ATOM 650 O O . VAL A 1 84 ? -0.210 -3.377 -6.821 1.00 23.95 84 VAL A O 1
ATOM 654 N N . CYS A 1 85 ? -2.295 -4.105 -6.532 1.00 24.13 85 CYS A N 1
ATOM 655 C CA . CYS A 1 85 ? -2.824 -3.021 -7.310 1.00 25.28 85 CYS A CA 1
ATOM 656 C C . CYS A 1 85 ? -2.418 -1.681 -6.749 1.00 21.60 85 CYS A C 1
ATOM 657 O O . CYS A 1 85 ? -1.969 -0.811 -7.487 1.00 23.92 85 CYS A O 1
ATOM 660 N N . VAL A 1 86 ? -2.491 -1.526 -5.436 1.00 22.60 86 VAL A N 1
ATOM 661 C CA . VAL A 1 86 ? -2.143 -0.300 -4.791 1.00 24.35 86 VAL A CA 1
ATOM 662 C C . VAL A 1 86 ? -0.639 -0.007 -4.984 1.00 25.42 86 VAL A C 1
ATOM 663 O O . VAL A 1 86 ? -0.227 1.112 -5.328 1.00 25.18 86 VAL A O 1
ATOM 667 N N . LYS A 1 87 ? 0.208 -1.012 -4.740 1.00 23.30 87 LYS A N 1
ATOM 668 C CA . LYS A 1 87 ? 1.621 -0.825 -4.813 1.00 23.38 87 LYS A CA 1
ATOM 669 C C . LYS A 1 87 ? 2.051 -0.458 -6.214 1.00 24.85 87 LYS A C 1
ATOM 670 O O . LYS A 1 87 ? 2.956 0.387 -6.436 1.00 26.05 87 LYS A O 1
ATOM 676 N N . LEU A 1 88 ? 1.447 -1.079 -7.187 1.00 22.95 88 LEU A N 1
ATOM 677 C CA . LEU A 1 88 ? 1.764 -0.728 -8.626 1.00 26.34 88 LEU A CA 1
ATOM 678 C C . LEU A 1 88 ? 1.502 0.758 -8.877 1.00 33.13 88 LEU A C 1
ATOM 679 O O . LEU A 1 88 ? 2.348 1.396 -9.520 1.00 27.42 88 LEU A O 1
ATOM 684 N N . ALA A 1 89 ? 0.386 1.305 -8.371 1.00 26.34 89 ALA A N 1
ATOM 685 C CA . ALA A 1 89 ? 0.129 2.719 -8.564 1.00 29.23 89 ALA A CA 1
ATOM 686 C C . ALA A 1 89 ? 1.114 3.590 -7.773 1.00 30.62 89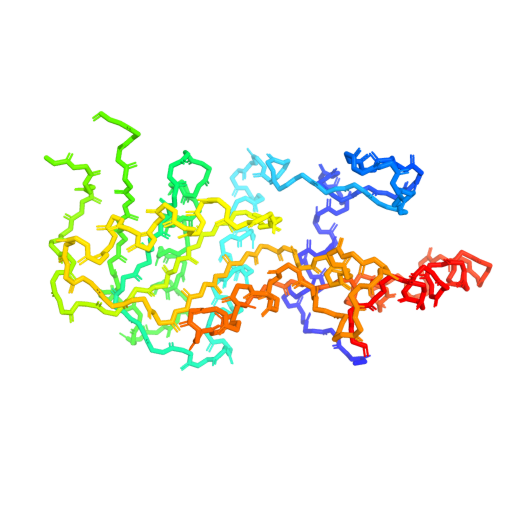 ALA A C 1
ATOM 687 O O . ALA A 1 89 ? 1.578 4.627 -8.270 1.00 30.80 89 ALA A O 1
ATOM 689 N N . GLU A 1 90 ? 1.555 3.100 -6.620 1.00 28.72 90 GLU A N 1
ATOM 690 C CA . GLU A 1 90 ? 2.539 3.800 -5.820 1.00 30.37 90 GLU A CA 1
ATOM 691 C C . GLU A 1 90 ? 3.948 3.808 -6.374 1.00 31.70 90 GLU A C 1
ATOM 692 O O . GLU A 1 90 ? 4.650 4.798 -6.212 1.00 33.60 90 GLU A O 1
ATOM 698 N N . ILE A 1 91 ? 4.375 2.752 -7.019 1.00 29.95 91 ILE A N 1
ATOM 699 C CA . ILE A 1 91 ? 5.764 2.705 -7.402 1.00 32.12 91 ILE A CA 1
ATOM 700 C C . ILE A 1 91 ? 5.974 2.639 -8.891 1.00 31.27 91 ILE A C 1
ATOM 701 O O . ILE A 1 91 ? 7.102 2.757 -9.334 1.00 36.31 91 ILE A O 1
ATOM 706 N N . GLY A 1 92 ? 4.910 2.475 -9.676 1.00 28.12 92 GLY A N 1
ATOM 707 C CA . GLY A 1 92 ? 5.082 2.145 -11.084 1.00 33.00 92 GLY A CA 1
ATOM 708 C C . GLY A 1 92 ? 4.997 3.306 -12.069 1.00 29.32 92 GLY A C 1
ATOM 709 O O . GLY A 1 92 ? 5.116 3.093 -13.292 1.00 31.24 92 GLY A O 1
ATOM 710 N N . GLY A 1 93 ? 4.659 4.480 -11.544 1.00 34.21 93 GLY A N 1
ATOM 711 C CA . GLY A 1 93 ? 4.442 5.663 -12.365 1.00 36.85 93 GLY A CA 1
ATOM 712 C C . GLY A 1 93 ? 3.118 5.683 -13.098 1.00 43.56 93 GLY A C 1
ATOM 713 O O . GLY A 1 93 ? 2.204 4.859 -12.872 1.00 45.35 93 GLY A O 1
ATOM 714 N N . SER A 1 94 ? 3.037 6.624 -14.022 1.00 44.41 94 SER A N 1
ATOM 715 C CA . SER A 1 94 ? 1.829 6.945 -14.768 1.00 47.23 94 SER A CA 1
ATOM 716 C C . SER A 1 94 ? 1.092 5.788 -15.344 1.00 39.14 94 SER A C 1
ATOM 717 O O . SER A 1 94 ? -0.139 5.770 -15.339 1.00 43.71 94 SER A O 1
ATOM 720 N N . LYS A 1 95 ? 1.837 4.826 -15.848 1.00 39.59 95 LYS A N 1
ATOM 721 C CA . LYS A 1 95 ? 1.221 3.742 -16.552 1.00 44.20 95 LYS A CA 1
ATOM 722 C C . LYS A 1 95 ? 0.446 2.830 -15.604 1.00 35.53 95 LYS A C 1
ATOM 723 O O . LYS A 1 95 ? -0.303 2.023 -16.075 1.00 35.54 95 LYS A O 1
ATOM 729 N N . PHE A 1 96 ? 0.661 2.920 -14.299 1.00 32.32 96 PHE A N 1
ATOM 730 C CA . PHE A 1 96 ? -0.042 1.983 -13.420 1.00 35.04 96 PHE A CA 1
ATOM 731 C C . PHE A 1 96 ? -1.125 2.656 -12.600 1.00 36.86 96 PHE A C 1
ATOM 732 O O . PHE A 1 96 ? -1.716 1.999 -11.696 1.00 30.50 96 PHE A O 1
ATOM 740 N N . GLN A 1 97 ? -1.461 3.917 -12.898 1.00 29.91 97 GLN A N 1
ATOM 741 C CA . GLN A 1 97 ? -2.401 4.585 -11.993 1.00 28.55 97 GLN A CA 1
ATOM 742 C C . GLN A 1 97 ? -3.814 3.992 -12.075 1.00 28.09 97 GLN A C 1
ATOM 743 O O . GLN A 1 97 ? -4.574 3.982 -11.067 1.00 27.89 97 GLN A O 1
ATOM 749 N N . ASN A 1 98 ? -4.223 3.645 -13.293 1.00 28.08 98 ASN A N 1
ATOM 750 C CA . ASN A 1 98 ? -5.615 3.331 -13.534 1.00 30.74 98 ASN A CA 1
ATOM 751 C C . ASN A 1 98 ? -5.900 1.828 -13.651 1.00 26.80 98 ASN A C 1
ATOM 752 O O . ASN A 1 98 ? -7.015 1.441 -14.036 1.00 27.52 98 ASN A O 1
ATOM 757 N N . ILE A 1 99 ? -4.935 1.016 -13.213 1.00 24.62 99 ILE A N 1
ATOM 758 C CA . ILE A 1 99 ? -5.119 -0.469 -13.175 1.00 28.59 99 ILE A CA 1
ATOM 759 C C . ILE A 1 99 ? -6.274 -0.752 -12.232 1.00 22.72 99 ILE A C 1
ATOM 760 O O . ILE A 1 99 ? -6.364 -0.142 -11.206 1.00 24.34 99 ILE A O 1
ATOM 765 N N . GLN A 1 100 ? -7.138 -1.679 -12.555 1.00 25.32 100 GLN A N 1
ATOM 766 C CA . GLN A 1 100 ? -8.215 -2.044 -11.639 1.00 25.92 100 GLN A CA 1
ATOM 767 C C . GLN A 1 100 ? -7.932 -3.362 -10.946 1.00 24.96 100 GLN A C 1
ATOM 768 O O . GLN A 1 100 ? -7.021 -4.077 -11.371 1.00 25.46 100 GLN A O 1
ATOM 774 N N . TYR A 1 101 ? -8.616 -3.676 -9.818 1.00 27.74 101 TYR A N 1
ATOM 775 C CA . TYR A 1 101 ? -8.582 -5.071 -9.360 1.00 28.19 101 TYR A CA 1
ATOM 776 C C . TYR A 1 101 ? -10.025 -5.637 -9.322 1.00 22.59 101 TYR A C 1
ATOM 777 O O . TYR A 1 101 ? -10.964 -4.915 -9.223 1.00 28.21 101 TYR A O 1
ATOM 786 N N . ALA A 1 102 ? -10.037 -6.926 -9.319 1.00 25.07 102 ALA A N 1
ATOM 787 C CA . ALA A 1 102 ? -11.254 -7.703 -9.291 1.00 30.73 102 ALA A CA 1
ATOM 788 C C . ALA A 1 102 ? -10.938 -9.017 -8.673 1.00 26.38 102 ALA A C 1
ATOM 789 O O . ALA A 1 102 ? -9.766 -9.502 -8.581 1.00 27.36 102 ALA A O 1
ATOM 791 N N . PHE A 1 103 ? -12.013 -9.720 -8.244 1.00 27.15 103 PHE A N 1
ATOM 792 C CA . PHE A 1 103 ? -11.883 -11.024 -7.669 1.00 25.64 103 PHE A CA 1
ATOM 793 C C . PHE A 1 103 ? -13.319 -11.628 -7.748 1.00 25.88 103 PHE A C 1
ATOM 794 O O . PHE A 1 103 ? -14.250 -10.909 -8.063 1.00 28.17 103 PHE A O 1
ATOM 802 N N . ASN A 1 104 ? -13.404 -12.881 -7.474 1.00 28.91 104 ASN A N 1
ATOM 803 C CA . ASN A 1 104 ? -14.684 -13.660 -7.549 1.00 30.12 104 ASN A CA 1
ATOM 804 C C . ASN A 1 104 ? -15.222 -13.956 -6.191 1.00 32.93 104 ASN A C 1
ATOM 805 O O . ASN A 1 104 ? -14.444 -14.283 -5.276 1.00 35.64 104 ASN A O 1
ATOM 810 N N . ARG A 1 105 ? -16.533 -13.864 -6.024 1.00 30.97 105 ARG A N 1
ATOM 811 C CA . ARG A 1 105 ? -17.189 -14.565 -4.876 1.00 32.18 105 ARG A CA 1
ATOM 812 C C . ARG A 1 105 ? -17.254 -16.073 -5.096 1.00 35.19 105 ARG A C 1
ATOM 813 O O . ARG A 1 105 ? -17.502 -16.516 -6.176 1.00 36.59 105 ARG A O 1
ATOM 821 N N . LYS A 1 106 ? -16.969 -16.893 -4.108 1.00 36.60 106 LYS A N 1
AT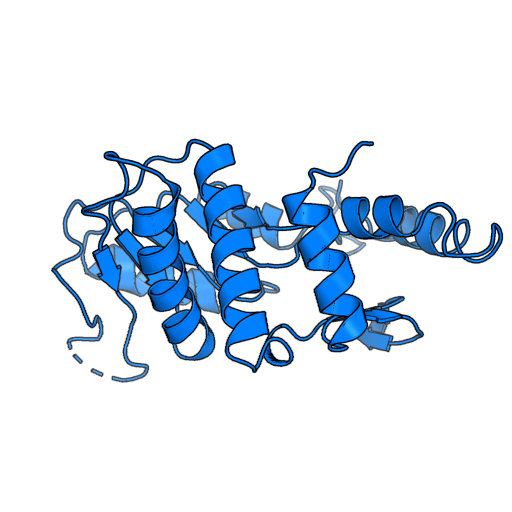OM 822 C CA . LYS A 1 106 ? -17.060 -18.352 -4.289 1.00 45.32 106 LYS A CA 1
ATOM 823 C C . LYS A 1 106 ? -18.487 -18.751 -4.635 1.00 55.50 106 LYS A C 1
ATOM 824 O O . LYS A 1 106 ? -18.666 -19.776 -5.266 1.00 62.29 106 LYS A O 1
ATOM 830 N N . GLU A 1 107 ? -19.479 -17.940 -4.227 1.00 53.85 107 GLU A N 1
ATOM 831 C CA . GLU A 1 107 ? -20.855 -18.011 -4.729 1.00 63.22 107 GLU A CA 1
ATOM 832 C C . GLU A 1 107 ? -21.770 -17.007 -4.038 1.00 62.30 107 GLU A C 1
ATOM 833 O O . GLU A 1 107 ? -22.023 -15.927 -4.575 1.00 56.03 107 GLU A O 1
ATOM 839 N N . GLY A 1 115 ? -23.622 -10.689 -9.452 1.00 57.99 115 GLY A N 1
ATOM 840 C CA . GLY A 1 115 ? -22.682 -11.633 -10.053 1.00 53.85 115 GLY A CA 1
ATOM 841 C C . GLY A 1 115 ? -21.601 -12.243 -9.151 1.00 53.14 115 GLY A C 1
ATOM 842 O O . GLY A 1 115 ? -21.578 -12.121 -7.950 1.00 60.38 115 GLY A O 1
ATOM 843 N N . ILE A 1 116 ? -20.707 -12.946 -9.792 1.00 47.79 116 ILE A N 1
ATOM 844 C CA . ILE A 1 116 ? -19.664 -13.660 -9.162 1.00 41.33 116 ILE A CA 1
ATOM 845 C C . ILE A 1 116 ? -18.434 -12.731 -9.121 1.00 35.40 116 ILE A C 1
ATOM 846 O O . ILE A 1 116 ? -17.637 -12.888 -8.252 1.00 36.76 116 ILE A O 1
ATOM 851 N N . ILE A 1 117 ? -18.303 -11.787 -10.055 1.00 32.73 117 ILE A N 1
ATOM 852 C CA . ILE A 1 117 ? -17.079 -10.906 -10.104 1.00 33.96 117 ILE A CA 1
ATOM 853 C C . ILE A 1 117 ? -17.352 -9.654 -9.371 1.00 33.61 117 ILE A C 1
ATOM 854 O O . ILE A 1 117 ? -18.259 -8.933 -9.744 1.00 37.97 117 ILE A O 1
ATOM 859 N N . VAL A 1 118 ? -16.516 -9.345 -8.377 1.00 31.25 118 VAL A N 1
ATOM 860 C CA . VAL A 1 118 ? -16.532 -8.044 -7.697 1.00 33.28 118 VAL A CA 1
ATOM 861 C C . VAL A 1 118 ? -15.500 -7.111 -8.347 1.00 36.09 118 VAL A C 1
ATOM 862 O O . VAL A 1 118 ? -14.327 -7.453 -8.360 1.00 30.07 118 VAL A O 1
ATOM 866 N N . GLY A 1 119 ? -15.979 -6.014 -8.947 1.00 35.70 119 GLY A N 1
ATOM 867 C CA . GLY A 1 119 ? -15.166 -5.056 -9.710 1.00 42.38 119 GLY A CA 1
ATOM 868 C C . GLY A 1 119 ? -15.821 -4.630 -11.013 1.00 41.16 119 GLY A C 1
ATOM 869 O O . GLY A 1 119 ? -16.924 -5.089 -11.370 1.00 38.15 119 GLY A O 1
ATOM 870 N N . SER A 1 120 ? -15.154 -3.757 -11.764 1.00 33.42 120 SER A N 1
ATOM 871 C CA . SER A 1 120 ? -15.728 -3.250 -13.066 1.00 36.83 120 SER A CA 1
ATOM 872 C C . SER A 1 120 ? -15.805 -4.391 -14.079 1.00 40.73 120 SER A C 1
ATOM 873 O O . SER A 1 120 ? -15.038 -5.395 -13.997 1.00 40.06 120 SER A O 1
ATOM 876 N N . ALA A 1 121 ? -16.713 -4.247 -15.029 1.00 35.02 121 ALA A N 1
ATOM 877 C CA . ALA A 1 121 ? -16.855 -5.291 -15.990 1.00 36.15 121 ALA A CA 1
ATOM 878 C C . ALA A 1 121 ? -15.486 -5.657 -16.593 1.00 32.32 121 ALA A C 1
ATOM 879 O O . ALA A 1 121 ? -14.685 -4.810 -16.974 1.00 31.82 121 ALA A O 1
ATOM 881 N N . LEU A 1 122 ? -15.227 -6.954 -16.729 1.00 33.81 122 LEU A N 1
ATOM 882 C CA . LEU A 1 122 ? -14.004 -7.438 -17.421 1.00 28.93 122 LEU A CA 1
ATOM 883 C C . LEU A 1 122 ? -14.025 -7.469 -18.916 1.00 29.93 122 LEU A C 1
ATOM 884 O O . LEU A 1 122 ? -13.000 -7.775 -19.527 1.00 29.74 122 LEU A O 1
ATOM 889 N N . GLU A 1 123 ? -15.140 -7.091 -19.560 1.00 31.18 123 GLU A N 1
ATOM 890 C CA . GLU A 1 123 ? -15.237 -7.176 -20.994 1.00 31.83 123 GLU A CA 1
ATOM 891 C C . GLU A 1 123 ? -14.151 -6.416 -21.685 1.00 29.15 123 GLU A C 1
ATOM 892 O O . GLU A 1 123 ? -13.981 -5.230 -21.431 1.00 29.32 123 GLU A O 1
ATOM 898 N N . ASN A 1 124 ? -13.441 -7.081 -22.550 1.00 28.65 124 ASN A N 1
ATOM 899 C CA . ASN A 1 124 ? -12.341 -6.477 -23.332 1.00 30.19 124 ASN A CA 1
ATOM 900 C C . ASN A 1 124 ? -11.178 -5.995 -22.536 1.00 31.32 124 ASN A C 1
ATOM 901 O O . ASN A 1 124 ? -10.372 -5.265 -23.090 1.00 33.04 124 ASN A O 1
ATOM 906 N N . LYS A 1 125 ? -11.072 -6.408 -21.267 1.00 27.97 125 LYS A N 1
ATOM 907 C CA . LYS A 1 125 ? -9.903 -6.040 -20.477 1.00 28.78 125 LYS A CA 1
ATOM 908 C C . LYS A 1 125 ? -8.859 -7.123 -20.435 1.00 26.71 125 LYS A C 1
ATOM 909 O O . LYS A 1 125 ? -9.198 -8.284 -20.459 1.00 27.44 125 LYS A O 1
ATOM 915 N N . ARG A 1 126 ? -7.595 -6.706 -20.346 1.00 23.46 126 ARG A N 1
ATOM 916 C CA A ARG A 1 126 ? -6.483 -7.603 -20.241 0.50 23.49 126 ARG A CA 1
ATOM 917 C CA B ARG A 1 126 ? -6.490 -7.617 -20.242 0.50 24.57 126 ARG A CA 1
ATOM 918 C C . ARG A 1 126 ? -6.234 -7.900 -18.762 1.00 24.71 126 ARG A C 1
ATOM 919 O O . ARG A 1 126 ? -6.006 -6.990 -17.982 1.00 25.53 126 ARG A O 1
ATOM 934 N N . ILE A 1 127 ? -6.283 -9.178 -18.395 1.00 25.98 127 ILE A N 1
ATOM 935 C CA . ILE A 1 127 ? -6.194 -9.592 -16.980 1.00 26.66 127 ILE A CA 1
ATOM 936 C C . ILE A 1 127 ? -4.905 -10.326 -16.634 1.00 21.83 127 ILE A C 1
ATOM 937 O O . ILE A 1 127 ? -4.476 -11.178 -17.330 1.00 24.16 127 ILE A O 1
ATOM 942 N N . LEU A 1 128 ? -4.294 -9.908 -15.517 1.00 21.52 128 LEU A N 1
ATOM 943 C CA . LEU A 1 128 ? -3.228 -10.579 -14.846 1.00 22.10 128 LEU A CA 1
ATOM 944 C C . LEU A 1 128 ? -3.834 -11.234 -13.593 1.00 24.19 128 LEU A C 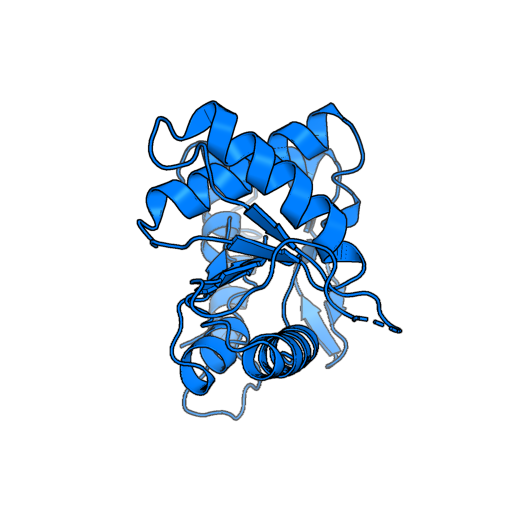1
ATOM 945 O O . LEU A 1 128 ? -4.493 -10.530 -12.765 1.00 24.48 128 LEU A O 1
ATOM 950 N N . ILE A 1 129 ? -3.683 -12.546 -13.531 1.00 25.67 129 ILE A N 1
ATOM 951 C CA . ILE A 1 129 ? -4.147 -13.298 -12.374 1.00 21.14 129 ILE A CA 1
ATOM 952 C C . ILE A 1 129 ? -3.047 -13.376 -11.383 1.00 24.03 129 ILE A C 1
ATOM 953 O O . ILE A 1 129 ? -1.972 -13.884 -11.689 1.00 26.24 129 ILE A O 1
ATOM 958 N N . ILE A 1 130 ? -3.362 -13.004 -10.175 1.00 22.54 130 ILE A N 1
ATOM 959 C CA . ILE A 1 130 ? -2.404 -13.097 -9.063 1.00 24.72 130 ILE A CA 1
ATOM 960 C C . ILE A 1 130 ? -2.916 -14.113 -8.029 1.00 22.93 130 ILE A C 1
ATOM 961 O O . ILE A 1 130 ? -4.062 -14.153 -7.685 1.00 26.61 130 ILE A O 1
ATOM 966 N N . ASP A 1 131 ? -2.001 -14.954 -7.605 1.00 22.59 131 ASP A N 1
ATOM 967 C CA . ASP A 1 131 ? -2.284 -15.850 -6.505 1.00 24.27 131 ASP A CA 1
ATOM 968 C C . ASP A 1 131 ? -1.041 -16.121 -5.685 1.00 22.92 131 ASP A C 1
ATOM 969 O O . ASP A 1 131 ? 0.060 -15.600 -5.964 1.00 22.04 131 ASP A O 1
ATOM 974 N N . ASP A 1 132 ? -1.208 -16.871 -4.594 1.00 29.27 132 ASP A N 1
ATOM 975 C CA . ASP A 1 132 ? -0.075 -17.260 -3.791 1.00 27.88 132 ASP A CA 1
ATOM 976 C C . ASP A 1 132 ? 0.824 -18.363 -4.367 1.00 28.37 132 ASP A C 1
ATOM 977 O O . ASP A 1 132 ? 1.992 -18.209 -4.421 1.00 26.74 132 ASP A O 1
ATOM 982 N N . VAL A 1 133 ? 0.226 -19.467 -4.833 1.00 28.19 133 VAL A N 1
ATOM 983 C CA . VAL A 1 133 ? 0.927 -20.623 -5.296 1.00 29.74 133 VAL A CA 1
ATOM 984 C C . VAL A 1 133 ? 0.028 -21.244 -6.362 1.00 27.39 133 VAL A C 1
ATOM 985 O O . VAL A 1 133 ? -1.163 -20.981 -6.452 1.00 29.47 133 VAL A O 1
ATOM 989 N N . MET A 1 134 ? 0.637 -22.102 -7.120 1.00 28.06 134 MET A N 1
ATOM 990 C CA . MET A 1 134 ? -0.012 -22.925 -8.134 1.00 31.41 134 MET A CA 1
ATOM 991 C C . MET A 1 134 ? 0.559 -24.333 -8.044 1.00 32.84 134 MET A C 1
ATOM 992 O O . MET A 1 134 ? 1.765 -24.459 -7.923 1.00 31.37 134 MET A O 1
ATOM 997 N N . THR A 1 135 ? -0.277 -25.378 -8.070 1.00 36.16 135 THR A N 1
ATOM 998 C CA . THR A 1 135 ? 0.255 -26.756 -8.242 1.00 40.09 135 THR A CA 1
ATOM 999 C C . THR A 1 135 ? -0.479 -27.365 -9.437 1.00 43.32 135 THR A C 1
ATOM 1000 O O . THR A 1 135 ? -0.041 -27.174 -10.561 1.00 43.46 135 THR A O 1
ATOM 1004 N N . ALA A 1 136 ? -1.656 -27.972 -9.228 1.00 38.67 136 ALA A N 1
ATOM 1005 C CA . ALA A 1 136 ? -2.338 -28.684 -10.345 1.00 39.90 136 ALA A CA 1
ATOM 1006 C C . ALA A 1 136 ? -3.012 -27.754 -11.332 1.00 44.71 136 ALA A C 1
ATOM 1007 O O . ALA A 1 136 ? -3.487 -28.203 -12.395 1.00 44.71 136 ALA A O 1
ATOM 1009 N N . GLY A 1 137 ? -3.155 -26.483 -10.943 1.00 36.42 137 GLY A N 1
ATOM 1010 C CA . GLY A 1 137 ? -3.800 -25.460 -11.759 1.00 32.32 137 GLY A CA 1
ATOM 1011 C C . GLY A 1 137 ? -5.282 -25.291 -11.567 1.00 31.52 137 GLY A C 1
ATOM 1012 O O . GLY A 1 137 ? -5.918 -24.591 -12.397 1.00 31.74 137 GLY A O 1
ATOM 1013 N N . THR A 1 138 ? -5.872 -25.856 -10.492 1.00 31.98 138 THR A N 1
ATOM 1014 C CA . THR A 1 138 ? -7.326 -25.784 -10.316 1.00 31.03 138 THR A CA 1
ATOM 1015 C C . THR A 1 138 ? -7.848 -24.352 -10.136 1.00 31.75 138 THR A C 1
ATOM 1016 O O . THR A 1 138 ? -8.874 -23.975 -10.666 1.00 28.89 138 THR A O 1
ATOM 1020 N N . ALA A 1 139 ? -7.134 -23.501 -9.410 1.00 32.07 139 ALA A N 1
ATOM 1021 C CA . ALA A 1 139 ? -7.613 -22.127 -9.270 1.00 32.65 139 ALA A CA 1
ATOM 1022 C C . ALA A 1 139 ? -7.413 -21.339 -10.564 1.00 28.47 139 ALA A C 1
ATOM 1023 O O . ALA A 1 139 ? -8.273 -20.552 -10.942 1.00 29.78 139 ALA A O 1
ATOM 1025 N N . ILE A 1 140 ? -6.332 -21.594 -11.275 1.00 29.63 140 ILE A N 1
ATOM 1026 C CA . ILE A 1 140 ? -6.153 -20.969 -12.589 1.00 32.98 140 ILE A CA 1
ATOM 1027 C C . ILE A 1 140 ? -7.279 -21.391 -13.556 1.00 31.40 140 ILE A C 1
ATOM 1028 O O . ILE A 1 140 ? -7.902 -20.504 -14.189 1.00 28.63 140 ILE A O 1
ATOM 1033 N N . ASN A 1 141 ? -7.587 -22.701 -13.590 1.00 31.23 141 ASN A N 1
ATOM 1034 C CA . ASN A 1 141 ? -8.716 -23.205 -14.412 1.00 32.35 141 ASN A CA 1
ATOM 1035 C C . ASN A 1 141 ? -10.002 -22.544 -14.086 1.00 26.91 141 ASN A C 1
ATOM 1036 O O . ASN A 1 141 ? -10.735 -22.073 -14.963 1.00 30.75 141 ASN A O 1
ATOM 1041 N N . GLU A 1 142 ? -10.327 -22.449 -12.798 1.00 28.23 142 GLU A N 1
ATOM 1042 C CA . GLU A 1 142 ? -11.548 -21.744 -12.407 1.00 29.49 142 GLU A CA 1
ATOM 1043 C C . GLU A 1 142 ? -11.524 -20.246 -12.766 1.00 32.09 142 GLU A C 1
ATOM 1044 O O . GLU A 1 142 ? -12.516 -19.709 -13.199 1.00 27.84 142 GLU A O 1
ATOM 1050 N N . ALA A 1 143 ? -10.409 -19.547 -12.559 1.00 29.90 143 ALA A N 1
ATOM 1051 C CA . ALA A 1 143 ? -10.368 -18.154 -12.981 1.00 28.56 143 ALA A CA 1
ATOM 1052 C C . ALA A 1 143 ? -10.589 -18.009 -14.486 1.00 27.32 143 ALA A C 1
ATOM 1053 O O . ALA A 1 143 ? -11.278 -17.105 -14.925 1.00 26.25 143 ALA A O 1
ATOM 1055 N N . PHE A 1 144 ? -9.934 -18.837 -15.276 1.00 25.24 144 PHE A N 1
ATOM 1056 C CA . PHE A 1 144 ? -10.107 -18.761 -16.740 1.00 25.91 144 PHE A CA 1
ATOM 1057 C C . PHE A 1 144 ? -11.561 -18.903 -17.146 1.00 30.02 144 PHE A C 1
ATOM 1058 O O . PHE A 1 144 ? -12.060 -18.142 -18.015 1.00 27.73 144 PHE A O 1
ATOM 1066 N N . GLU A 1 145 ? -12.266 -19.763 -16.429 1.00 29.45 145 GLU A N 1
ATOM 1067 C CA . GLU A 1 145 ? -13.657 -20.018 -16.737 1.00 31.87 145 GLU A CA 1
ATOM 1068 C C . GLU A 1 145 ? -14.498 -18.801 -16.436 1.00 32.94 145 GLU A C 1
ATOM 1069 O O . GLU A 1 145 ? -15.266 -18.285 -17.283 1.00 27.28 145 GLU A O 1
ATOM 1075 N N . ILE A 1 146 ? -14.283 -18.253 -15.241 1.00 28.47 146 ILE A N 1
ATOM 1076 C CA . ILE A 1 146 ? -15.025 -17.082 -14.813 1.00 30.81 146 ILE A CA 1
ATOM 1077 C C . ILE A 1 146 ? -14.691 -15.890 -15.674 1.00 26.76 146 ILE A C 1
ATOM 1078 O O . ILE A 1 146 ? -15.569 -15.075 -16.056 1.00 30.20 146 ILE A O 1
ATOM 1083 N N . ILE A 1 147 ? -13.423 -15.748 -16.005 1.00 26.00 147 ILE A N 1
ATOM 1084 C CA . ILE A 1 147 ? -12.997 -14.582 -16.774 1.00 27.89 147 ILE A CA 1
ATOM 1085 C C . ILE A 1 147 ? -13.457 -14.650 -18.230 1.00 29.30 147 ILE A C 1
ATOM 1086 O O . ILE A 1 147 ? -13.951 -13.673 -18.776 1.00 26.07 147 ILE A O 1
ATOM 1091 N N . SER A 1 148 ? -13.382 -15.829 -18.803 1.00 27.35 148 SER A N 1
ATOM 1092 C CA . SER A 1 148 ? -13.803 -15.978 -20.181 1.00 32.50 148 SER A CA 1
ATOM 1093 C C . SER A 1 148 ? -15.312 -15.852 -20.330 1.00 30.26 148 SER A C 1
ATOM 1094 O O . SER A 1 148 ? -15.754 -15.273 -21.316 1.00 31.52 148 SER A O 1
ATOM 1097 N N . ASN A 1 149 ? -16.073 -16.209 -19.303 1.00 30.78 149 ASN A N 1
ATOM 1098 C CA . ASN A 1 149 ? -17.536 -15.908 -19.213 1.00 35.83 149 ASN A CA 1
ATOM 1099 C C . ASN A 1 149 ? -17.882 -14.417 -19.210 1.00 37.12 149 ASN A C 1
ATOM 1100 O O . ASN A 1 149 ? -18.888 -13.986 -19.784 1.00 36.58 149 ASN A O 1
ATOM 1105 N N . ALA A 1 150 ? -17.029 -13.613 -18.583 1.00 32.89 150 ALA A N 1
ATOM 1106 C CA . ALA A 1 150 ? -17.176 -12.170 -18.570 1.00 31.07 150 ALA A CA 1
ATOM 1107 C C . ALA A 1 150 ? -16.511 -11.462 -19.712 1.00 29.58 150 ALA A C 1
ATOM 1108 O O . ALA A 1 150 ? -16.534 -10.239 -19.743 1.00 29.66 150 ALA A O 1
ATOM 1110 N N . LYS A 1 151 ? -15.975 -12.198 -20.686 1.00 28.59 151 LYS A N 1
ATOM 1111 C CA . LYS A 1 151 ? -15.331 -11.650 -21.921 1.00 28.19 151 LYS A CA 1
ATOM 1112 C C . LYS A 1 151 ? -14.010 -10.905 -21.611 1.00 27.99 151 LYS A C 1
ATOM 1113 O O . LYS A 1 151 ? -13.569 -10.099 -22.398 1.00 28.40 151 LYS A O 1
ATOM 1119 N N . GLY A 1 152 ? -13.343 -11.281 -20.545 1.00 27.11 152 GLY A N 1
ATOM 1120 C CA . GLY A 1 152 ? -12.016 -10.748 -20.235 1.00 25.01 152 GLY A CA 1
ATOM 1121 C C . GLY A 1 152 ? -11.025 -11.556 -21.015 1.00 26.82 152 GLY A C 1
ATOM 1122 O O . GLY A 1 152 ? -11.320 -12.656 -21.448 1.00 28.87 152 GLY A O 1
ATOM 1123 N N . GLN A 1 153 ? -9.829 -11.029 -21.142 1.00 25.08 153 GLN A N 1
ATOM 1124 C CA . GLN A 1 153 ? -8.739 -11.723 -21.765 1.00 24.74 153 GLN A CA 1
ATOM 1125 C C . GLN A 1 153 ? -7.579 -11.849 -20.770 1.00 28.86 153 GLN A C 1
ATOM 1126 O O . GLN A 1 153 ? -6.853 -10.863 -20.501 1.00 25.44 153 GLN A O 1
ATOM 1132 N N . VAL A 1 154 ? -7.279 -13.060 -20.370 1.00 26.06 154 VAL A N 1
ATOM 1133 C CA . VAL A 1 154 ? -6.113 -13.293 -19.510 1.00 26.82 154 VAL A CA 1
ATOM 1134 C C . VAL A 1 154 ? -4.838 -13.170 -20.274 1.00 25.21 154 VAL A C 1
ATOM 1135 O O . VAL A 1 154 ? -4.692 -13.735 -21.383 1.00 24.80 154 VAL A O 1
ATOM 1139 N N . VAL A 1 155 ? -3.917 -12.335 -19.786 1.00 25.88 155 VAL A N 1
ATOM 1140 C CA . VAL A 1 155 ? -2.625 -12.164 -20.448 1.00 24.27 155 VAL A CA 1
ATOM 1141 C C . VAL A 1 155 ? -1.427 -12.660 -19.675 1.00 25.25 155 VAL A C 1
ATOM 1142 O O . VAL A 1 155 ? -0.257 -12.682 -20.182 1.00 26.76 155 VAL A O 1
ATOM 1146 N N . GLY A 1 156 ? -1.698 -13.074 -18.454 1.00 24.62 156 GLY A N 1
ATOM 1147 C CA . GLY A 1 156 ? -0.653 -13.522 -17.580 1.00 25.75 156 GLY A CA 1
ATOM 1148 C C . GLY A 1 156 ? -1.083 -13.950 -16.213 1.00 25.82 156 GLY A C 1
ATOM 1149 O O . GLY A 1 156 ? -2.163 -13.690 -15.790 1.00 23.39 156 GLY A O 1
ATOM 1150 N N . SER A 1 157 ? -0.175 -14.615 -15.516 1.00 24.03 157 SER A N 1
ATOM 1151 C CA . SER A 1 157 ? -0.357 -14.907 -14.120 1.00 24.75 157 SER A CA 1
ATOM 1152 C C . SER A 1 157 ? 0.908 -14.674 -13.302 1.00 24.16 157 SER A C 1
ATOM 1153 O O . SER A 1 157 ? 2.031 -14.772 -13.815 1.00 23.80 157 SER A O 1
ATOM 1156 N N . ILE A 1 158 ? 0.738 -14.421 -12.029 1.00 24.19 158 ILE A N 1
ATOM 1157 C CA . ILE A 1 158 ? 1.913 -14.357 -11.143 1.00 23.66 158 ILE A CA 1
ATOM 1158 C C . ILE A 1 158 ? 1.599 -15.010 -9.770 1.00 21.44 158 ILE A C 1
ATOM 1159 O O . ILE A 1 158 ? 0.582 -14.757 -9.162 1.00 24.71 158 ILE A O 1
ATOM 1164 N N . ILE A 1 159 ? 2.593 -15.782 -9.310 1.00 24.88 159 ILE A N 1
ATOM 1165 C CA . ILE A 1 159 ? 2.626 -16.395 -8.001 1.00 26.37 159 ILE A CA 1
ATOM 1166 C C . ILE A 1 159 ? 3.888 -15.960 -7.244 1.00 23.46 159 ILE A C 1
ATOM 1167 O O . ILE A 1 159 ? 4.770 -15.306 -7.783 1.00 24.85 159 ILE A O 1
ATOM 1172 N N . ALA A 1 160 ? 3.949 -16.310 -5.954 1.00 21.93 160 ALA A N 1
ATOM 1173 C CA . ALA A 1 160 ? 5.058 -15.847 -5.144 1.00 24.90 160 ALA A CA 1
ATOM 1174 C C . ALA A 1 160 ? 6.316 -16.651 -5.409 1.00 24.95 160 ALA A C 1
ATOM 1175 O O . ALA A 1 160 ? 7.329 -16.104 -5.782 1.00 26.54 160 ALA A O 1
ATOM 1177 N N . LEU A 1 161 ? 6.199 -17.950 -5.236 1.00 26.00 161 LEU A N 1
ATOM 1178 C CA . LEU A 1 161 ? 7.322 -18.864 -5.391 1.00 26.45 161 LEU A CA 1
ATOM 1179 C C . LEU A 1 161 ? 6.963 -19.907 -6.413 1.00 26.96 161 LEU A C 1
ATOM 1180 O O . LEU A 1 161 ? 5.915 -20.593 -6.335 1.00 29.12 161 LEU A O 1
ATOM 1185 N N . ASP A 1 162 ? 7.812 -19.984 -7.414 1.00 25.05 162 ASP A N 1
ATOM 1186 C CA . ASP A 1 162 ? 7.767 -21.026 -8.390 1.00 32.15 162 ASP A CA 1
ATOM 1187 C C . ASP A 1 162 ? 8.713 -22.171 -7.934 1.00 27.90 162 ASP A C 1
ATOM 1188 O O . ASP A 1 162 ? 9.924 -21.993 -7.891 1.00 27.23 162 ASP A O 1
ATOM 1193 N N . ARG A 1 163 ? 8.109 -23.310 -7.586 1.00 29.28 163 ARG A N 1
ATOM 1194 C CA . ARG A 1 163 ? 8.884 -24.435 -7.061 1.00 30.59 163 ARG A CA 1
ATOM 1195 C C . ARG A 1 163 ? 9.784 -25.036 -8.151 1.00 34.74 163 ARG A C 1
ATOM 1196 O O . ARG A 1 163 ? 10.786 -25.744 -7.840 1.00 29.68 163 ARG A O 1
ATOM 1204 N N . GLN A 1 164 ? 9.455 -24.787 -9.436 1.00 29.85 164 GLN A N 1
ATOM 1205 C CA . GLN A 1 164 ? 10.397 -25.164 -10.501 1.00 37.73 164 GLN A CA 1
ATOM 1206 C C . GLN A 1 164 ? 10.700 -26.676 -10.446 1.00 39.05 164 GLN A C 1
ATOM 1207 O O . GLN A 1 164 ? 11.808 -27.100 -10.731 1.00 40.95 164 GLN A O 1
ATOM 1213 N N . GLU A 1 165 ? 9.697 -27.463 -10.083 1.00 36.82 165 GLU A N 1
ATOM 1214 C CA . GLU A 1 165 ? 9.770 -28.912 -10.041 1.00 43.02 165 GLU A CA 1
ATOM 1215 C C . GLU A 1 165 ? 8.916 -29.563 -11.102 1.00 40.21 165 GLU A C 1
ATOM 1216 O O . GLU A 1 165 ? 7.809 -29.099 -11.383 1.00 34.05 165 GLU A O 1
ATOM 1222 N N . VAL A 1 166 ? 9.406 -30.679 -11.650 1.00 44.56 166 VAL A N 1
ATOM 1223 C CA . VAL A 1 166 ? 8.626 -31.460 -12.610 1.00 45.10 166 VAL A CA 1
ATOM 1224 C C . VAL A 1 166 ? 7.396 -31.946 -11.872 1.00 47.30 166 VAL A C 1
ATOM 1225 O O . VAL A 1 166 ? 7.496 -32.334 -10.695 1.00 46.96 166 VAL A O 1
ATOM 1229 N N . VAL A 1 167 ? 6.241 -31.859 -12.542 1.00 45.07 167 VAL A N 1
ATOM 1230 C CA . VAL A 1 167 ? 4.991 -32.315 -12.007 1.00 52.32 167 VAL A CA 1
ATOM 1231 C C . VAL A 1 167 ? 5.105 -33.820 -11.756 1.00 59.40 167 VAL A C 1
ATOM 1232 O O . VAL A 1 167 ? 4.770 -34.304 -10.675 1.00 61.80 167 VAL A O 1
ATOM 1236 N N . SER A 1 168 ? 5.599 -34.541 -12.756 1.00 69.55 168 SER A N 1
ATOM 1237 C CA . SER A 1 168 ? 5.867 -35.977 -12.662 1.00 74.07 168 SER A CA 1
ATOM 1238 C C . SER A 1 168 ? 7.315 -36.288 -13.116 1.00 84.35 168 SER A C 1
ATOM 1239 O O . SER A 1 168 ? 7.889 -35.572 -13.966 1.00 82.65 168 SER A O 1
ATOM 1242 N N . THR A 1 169 ? 7.902 -37.344 -12.538 1.00 83.99 169 THR A N 1
ATOM 1243 C CA . THR A 1 169 ? 9.262 -37.809 -12.925 1.00 87.71 169 THR A CA 1
ATOM 1244 C C . THR A 1 169 ? 9.230 -38.898 -14.027 1.00 83.90 169 THR A C 1
ATOM 1245 O O . THR A 1 169 ? 10.266 -39.466 -14.371 1.00 91.32 169 THR A O 1
ATOM 1249 N N . ASP A 1 170 ? 8.039 -39.165 -14.564 1.00 80.55 170 ASP A N 1
ATOM 1250 C CA . ASP A 1 170 ? 7.852 -39.964 -15.780 1.00 89.22 170 ASP A CA 1
ATOM 1251 C C . ASP A 1 170 ? 7.538 -39.135 -17.047 1.00 92.90 170 ASP A C 1
ATOM 1252 O O . ASP A 1 170 ? 7.701 -39.636 -18.162 1.00 100.32 170 ASP A O 1
ATOM 1257 N N . ASP A 1 171 ? 7.056 -37.900 -16.881 1.00 94.05 171 ASP A N 1
ATOM 1258 C CA . ASP A 1 171 ? 6.860 -36.968 -18.006 1.00 89.29 171 ASP A CA 1
ATOM 1259 C C . ASP A 1 171 ? 8.219 -36.754 -18.698 1.00 83.92 171 ASP A C 1
ATOM 1260 O O . ASP A 1 171 ? 9.213 -36.455 -18.035 1.00 76.96 171 ASP A O 1
ATOM 1265 N N . LYS A 1 172 ? 8.268 -36.926 -20.020 1.00 79.86 172 LYS A N 1
ATOM 1266 C CA . LYS A 1 172 ? 9.535 -36.772 -20.772 1.00 78.44 172 LYS A CA 1
ATOM 1267 C C . LYS A 1 172 ? 9.875 -35.307 -20.923 1.00 77.12 172 LYS A C 1
ATOM 1268 O O . LYS A 1 172 ? 11.039 -34.937 -20.792 1.00 79.30 172 LYS A O 1
ATOM 1274 N N . GLU A 1 173 ? 8.848 -34.493 -21.208 1.00 77.34 173 GLU A N 1
ATOM 1275 C CA . GLU A 1 173 ? 8.954 -33.023 -21.318 1.00 75.59 173 GLU A CA 1
ATOM 1276 C C . GLU A 1 173 ? 9.535 -32.326 -20.073 1.00 66.30 173 GLU A C 1
ATOM 1277 O O . GLU A 1 173 ? 10.220 -31.283 -20.176 1.00 70.81 173 GLU A O 1
ATOM 1283 N N . GLY A 1 174 ? 9.238 -32.896 -18.905 1.00 57.79 174 GLY A N 1
ATOM 1284 C CA . GLY A 1 174 ? 9.694 -32.352 -17.614 1.00 56.70 174 GLY A CA 1
ATOM 1285 C C . GLY A 1 174 ? 9.119 -30.971 -17.361 1.00 45.74 174 GLY A C 1
ATOM 1286 O O . GLY A 1 174 ? 9.843 -30.042 -17.000 1.00 45.11 174 GLY A O 1
ATOM 1287 N N . LEU A 1 175 ? 7.822 -30.816 -17.598 1.00 42.63 175 LEU A N 1
ATOM 1288 C CA . LEU A 1 175 ? 7.210 -29.520 -17.363 1.00 44.29 175 LEU A CA 1
ATOM 1289 C C . LEU A 1 175 ? 6.907 -29.327 -15.892 1.00 37.82 175 LEU A C 1
ATOM 1290 O O . LEU A 1 175 ? 6.247 -30.171 -15.270 1.00 36.42 175 LEU A O 1
ATOM 1295 N N . SER A 1 176 ? 7.295 -28.170 -15.370 1.00 33.08 176 SER A N 1
ATOM 1296 C CA . SER A 1 176 ? 6.839 -27.762 -14.031 1.00 30.81 176 SER A CA 1
ATOM 1297 C C . SER A 1 176 ? 5.364 -27.377 -14.053 1.00 34.28 176 SER A C 1
ATOM 1298 O O . SER A 1 176 ? 4.764 -27.306 -15.114 1.00 34.87 176 SER A O 1
ATOM 1301 N N . ALA A 1 177 ? 4.804 -27.101 -12.876 1.00 34.29 177 ALA A N 1
ATOM 1302 C CA . ALA A 1 177 ? 3.422 -26.736 -12.710 1.00 34.69 177 ALA A CA 1
ATOM 1303 C C . ALA A 1 177 ? 3.110 -25.420 -13.429 1.00 32.15 177 ALA A C 1
ATOM 1304 O O . ALA A 1 177 ? 2.090 -25.301 -14.138 1.00 33.68 177 ALA A O 1
ATOM 1306 N N . THR A 1 178 ? 4.000 -24.425 -13.241 1.00 31.20 178 THR A N 1
ATOM 1307 C CA . THR A 1 178 ? 3.800 -23.139 -13.890 1.00 33.12 178 THR A CA 1
ATOM 1308 C C . THR A 1 178 ? 3.993 -23.295 -15.405 1.00 32.77 178 THR A C 1
ATOM 1309 O O . THR A 1 178 ? 3.240 -22.745 -16.212 1.00 32.38 178 THR A O 1
ATOM 1313 N N . GLN A 1 179 ? 4.943 -24.122 -15.806 1.00 29.72 179 GLN A N 1
ATOM 1314 C CA . GLN A 1 179 ? 5.114 -24.416 -17.265 1.00 33.33 179 GLN A CA 1
ATOM 1315 C C . GLN A 1 179 ? 3.931 -25.071 -17.920 1.00 35.33 179 GLN A C 1
ATOM 1316 O O . GLN A 1 179 ? 3.616 -24.758 -19.054 1.00 36.62 179 GLN A O 1
ATOM 1322 N N . THR A 1 180 ? 3.273 -25.951 -17.162 1.00 32.27 180 THR A N 1
ATOM 1323 C CA . THR A 1 180 ? 2.128 -26.690 -17.624 1.00 30.80 180 THR A CA 1
ATOM 1324 C C . THR A 1 180 ? 1.031 -25.690 -17.918 1.00 32.93 180 THR A C 1
ATOM 1325 O O . THR A 1 180 ? 0.426 -25.657 -19.024 1.00 32.51 180 THR A O 1
ATOM 1329 N N . VAL A 1 181 ? 0.806 -24.819 -16.957 1.00 30.10 181 VAL A N 1
ATOM 1330 C CA . VAL A 1 181 ? -0.190 -23.814 -17.102 1.00 32.32 181 VAL A CA 1
ATOM 1331 C C . VAL A 1 181 ? 0.137 -22.873 -18.254 1.00 27.97 181 VAL A C 1
ATOM 1332 O O . VAL A 1 181 ? -0.697 -22.538 -19.102 1.00 34.63 181 VAL A O 1
ATOM 1336 N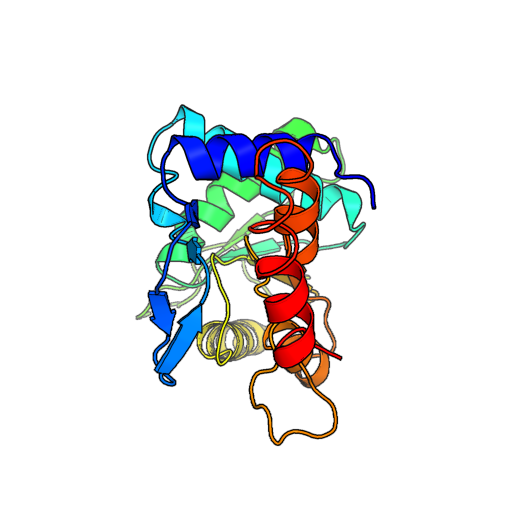 N . SER A 1 182 ? 1.367 -22.408 -18.285 1.00 29.62 182 SER A N 1
ATOM 1337 C CA . SER A 1 182 ? 1.826 -21.538 -19.307 1.00 29.28 182 SER A CA 1
ATOM 1338 C C . SER A 1 182 ? 1.650 -22.097 -20.691 1.00 33.45 182 SER A C 1
ATOM 1339 O O . SER A 1 182 ? 1.252 -21.394 -21.586 1.00 35.25 182 SER A O 1
ATOM 1342 N N . LYS A 1 183 ? 1.825 -23.398 -20.834 1.00 36.45 183 LYS A N 1
ATOM 1343 C CA . LYS A 1 183 ? 1.637 -24.078 -22.125 1.00 34.04 183 LYS A CA 1
ATOM 1344 C C . LYS A 1 183 ? 0.186 -24.185 -22.520 1.00 31.97 183 LYS A C 1
ATOM 1345 O O . LYS A 1 183 ? -0.180 -23.916 -23.660 1.00 32.58 183 LYS A O 1
ATOM 1351 N N . LYS A 1 184 ? -0.639 -24.589 -21.579 1.00 31.97 184 LYS A N 1
ATOM 1352 C CA . LYS A 1 184 ? -2.047 -24.844 -21.831 1.00 30.70 184 LYS A CA 1
ATOM 1353 C C . LYS A 1 184 ? -2.787 -23.546 -22.196 1.00 28.56 184 LYS A C 1
ATOM 1354 O O . LYS A 1 184 ? -3.614 -23.543 -23.069 1.00 26.59 184 LYS A O 1
ATOM 1360 N N . TYR A 1 185 ? -2.440 -22.432 -21.559 1.00 27.94 185 TYR A N 1
ATOM 1361 C CA . TYR A 1 185 ? -3.174 -21.173 -21.719 1.00 27.02 185 TYR A CA 1
ATOM 1362 C C . TYR A 1 185 ? -2.406 -20.183 -22.543 1.00 28.56 185 TYR A C 1
ATOM 1363 O O . TYR A 1 185 ? -2.909 -19.133 -22.911 1.00 29.29 185 TYR A O 1
ATOM 1372 N N . GLY A 1 186 ? -1.158 -20.492 -22.864 1.00 26.57 186 GLY A N 1
ATOM 1373 C CA . GLY A 1 186 ? -0.426 -19.607 -23.733 1.00 29.38 186 GLY A CA 1
ATOM 1374 C C . GLY A 1 186 ? -0.045 -18.275 -23.124 1.00 26.64 186 GLY A C 1
ATOM 1375 O O . GLY A 1 186 ? 0.125 -17.293 -23.812 1.00 28.35 186 GLY A O 1
ATOM 1376 N N . ILE A 1 187 ? 0.135 -18.269 -21.811 1.00 26.24 187 ILE A N 1
ATOM 1377 C CA . ILE A 1 187 ? 0.488 -17.037 -21.104 1.00 24.33 187 ILE A CA 1
ATOM 1378 C C . ILE A 1 187 ? 1.678 -17.240 -20.160 1.00 25.84 187 ILE A C 1
ATOM 1379 O O . ILE A 1 187 ? 1.951 -18.345 -19.701 1.00 28.42 187 ILE A O 1
ATOM 1384 N N . PRO A 1 188 ? 2.416 -16.146 -19.904 1.00 25.81 188 PRO A N 1
ATOM 1385 C CA . PRO A 1 188 ? 3.493 -16.230 -18.905 1.00 29.50 188 PRO A CA 1
ATOM 1386 C C . PRO A 1 188 ? 2.977 -16.523 -17.502 1.00 27.55 188 PRO A C 1
ATOM 1387 O O . PRO A 1 188 ? 1.914 -16.022 -17.065 1.00 26.33 188 PRO A O 1
ATOM 1391 N N . VAL A 1 189 ? 3.710 -17.349 -16.774 1.00 28.14 189 VAL A N 1
ATOM 1392 C CA . VAL A 1 189 ? 3.475 -17.501 -15.313 1.00 33.57 189 VAL A CA 1
ATOM 1393 C C . VAL A 1 189 ? 4.688 -16.961 -14.574 1.00 30.36 189 VAL A C 1
ATOM 1394 O O . VAL A 1 189 ? 5.715 -17.616 -14.509 1.00 30.54 189 VAL A O 1
ATOM 1398 N N . LEU A 1 190 ? 4.577 -15.715 -14.131 1.00 26.61 190 LEU A N 1
ATOM 1399 C CA . LEU A 1 190 ? 5.644 -15.032 -13.478 1.00 26.84 190 LEU A CA 1
ATOM 1400 C C . LEU A 1 190 ? 5.709 -15.524 -12.027 1.00 28.54 190 LEU A C 1
ATOM 1401 O O . LEU A 1 190 ? 4.765 -16.063 -11.472 1.00 25.14 190 LEU A O 1
ATOM 1406 N N . SER A 1 191 ? 6.798 -15.181 -11.361 1.00 26.69 191 SER A N 1
ATOM 1407 C CA . SER A 1 191 ? 6.911 -15.473 -9.931 1.00 25.42 191 SER A CA 1
ATOM 1408 C C . SER A 1 191 ? 7.898 -14.432 -9.344 1.00 25.90 191 SER A C 1
ATOM 1409 O O . SER A 1 191 ? 8.654 -13.786 -10.059 1.00 28.67 191 SER A O 1
ATOM 1412 N N . ILE A 1 192 ? 7.857 -14.277 -8.047 1.00 24.07 192 ILE A N 1
ATOM 1413 C CA . ILE A 1 192 ? 8.758 -13.286 -7.376 1.00 24.70 192 ILE A CA 1
ATOM 1414 C C . ILE A 1 192 ? 10.152 -13.953 -7.352 1.00 24.75 192 ILE A C 1
ATOM 1415 O O . ILE A 1 192 ? 11.174 -13.339 -7.696 1.00 28.30 192 ILE A O 1
ATOM 1420 N N . VAL A 1 193 ? 10.142 -15.175 -6.906 1.00 24.44 193 VAL A N 1
ATOM 1421 C CA . VAL A 1 193 ? 11.304 -16.074 -6.968 1.00 24.56 193 VAL A CA 1
ATOM 1422 C C . VAL A 1 193 ? 10.952 -17.495 -7.358 1.00 25.14 193 VAL A C 1
ATOM 1423 O O . VAL A 1 193 ? 9.833 -17.941 -7.248 1.00 27.30 193 VAL A O 1
ATOM 1427 N N . SER A 1 194 ? 12.016 -18.223 -7.767 1.00 27.88 194 SER A N 1
ATOM 1428 C CA . SER A 1 194 ? 12.049 -19.621 -8.010 1.00 29.99 194 SER A CA 1
ATOM 1429 C C . SER A 1 194 ? 13.108 -20.331 -7.137 1.00 26.55 194 SER A C 1
ATOM 1430 O O . SER A 1 194 ? 13.994 -19.708 -6.466 1.00 27.79 194 SER A O 1
ATOM 1433 N N . LEU A 1 195 ? 12.972 -21.622 -7.112 1.00 28.71 195 LEU A N 1
ATOM 1434 C CA . LEU A 1 195 ? 13.974 -22.488 -6.477 1.00 30.38 195 LEU A CA 1
ATOM 1435 C C . LEU A 1 195 ? 15.427 -22.042 -6.780 1.00 29.27 195 LEU A C 1
ATOM 1436 O O . LEU A 1 195 ? 16.243 -21.939 -5.875 1.00 29.02 195 LEU A O 1
ATOM 1441 N N . ILE A 1 196 ? 15.725 -21.742 -8.042 1.00 32.07 196 ILE A N 1
ATOM 1442 C CA . ILE A 1 196 ? 17.121 -21.281 -8.343 1.00 36.65 196 ILE A CA 1
ATOM 1443 C C . ILE A 1 196 ? 17.515 -20.072 -7.523 1.00 34.80 196 ILE A C 1
ATOM 1444 O O . ILE A 1 196 ? 18.655 -19.952 -7.112 1.00 34.64 196 ILE A O 1
ATOM 1449 N N . HIS A 1 197 ? 16.583 -19.141 -7.246 1.00 32.03 197 HIS A N 1
ATOM 1450 C CA . HIS A 1 197 ? 16.945 -17.931 -6.527 1.00 30.95 197 HIS A CA 1
ATOM 1451 C C . HIS A 1 197 ? 17.224 -18.225 -5.060 1.00 30.57 197 HIS A C 1
ATOM 1452 O O . HIS A 1 197 ? 18.024 -17.540 -4.431 1.00 30.53 197 HIS A O 1
ATOM 1459 N N . ILE A 1 198 ? 16.477 -19.197 -4.515 1.00 29.64 198 ILE A N 1
ATOM 1460 C CA . ILE A 1 198 ? 16.592 -19.589 -3.115 1.00 29.15 198 ILE A CA 1
ATOM 1461 C C . ILE A 1 198 ? 17.997 -20.164 -2.929 1.00 32.55 198 ILE A C 1
ATOM 1462 O O . ILE A 1 198 ? 18.724 -19.790 -2.029 1.00 33.32 198 ILE A O 1
ATOM 1467 N N . ILE A 1 199 ? 18.374 -20.959 -3.880 1.00 31.22 199 ILE A N 1
ATOM 1468 C CA . ILE A 1 199 ? 19.726 -21.551 -3.904 1.00 35.28 199 ILE A CA 1
ATOM 1469 C C . ILE A 1 199 ? 20.822 -20.499 -3.974 1.00 40.66 199 ILE A C 1
ATOM 1470 O O . ILE A 1 199 ? 21.779 -20.538 -3.205 1.00 41.30 199 ILE A O 1
ATOM 1475 N N . THR A 1 200 ? 20.671 -19.531 -4.860 1.00 37.26 200 THR A N 1
ATOM 1476 C CA . THR A 1 200 ? 21.660 -18.465 -4.967 1.00 37.02 200 THR A CA 1
ATOM 1477 C C . THR A 1 200 ? 21.705 -17.657 -3.711 1.00 36.49 200 THR A C 1
ATOM 1478 O O . THR A 1 200 ? 22.784 -17.280 -3.259 1.00 38.64 200 THR A O 1
ATOM 1482 N N . TYR A 1 201 ? 20.537 -17.372 -3.115 1.00 34.54 201 TYR A N 1
ATOM 1483 C CA . TYR A 1 201 ? 20.525 -16.655 -1.868 1.00 36.05 201 TYR A CA 1
ATOM 1484 C C . TYR A 1 201 ? 21.377 -17.352 -0.777 1.00 33.59 201 TYR A C 1
ATOM 1485 O O . TYR A 1 201 ? 21.943 -16.681 0.077 1.00 33.47 201 TYR A O 1
ATOM 1494 N N . LEU A 1 202 ? 21.356 -18.665 -0.757 1.00 33.06 202 LEU A N 1
ATOM 1495 C CA . LEU A 1 202 ? 21.918 -19.400 0.368 1.00 38.34 202 LEU A CA 1
ATOM 1496 C C . LEU A 1 202 ? 23.451 -19.456 0.268 1.00 37.55 202 LEU A C 1
ATOM 1497 O O . LEU A 1 202 ? 24.111 -19.738 1.257 1.00 38.27 202 LEU A O 1
ATOM 1502 N N . GLU A 1 203 ? 23.998 -19.192 -0.918 1.00 40.76 203 GLU A N 1
ATOM 1503 C CA . GLU A 1 203 ? 25.486 -19.147 -1.118 1.00 47.61 203 GLU A CA 1
ATOM 1504 C C . GLU A 1 203 ? 26.120 -18.410 0.068 1.00 45.72 203 GLU A C 1
ATOM 1505 O O . GLU A 1 203 ? 25.835 -17.208 0.324 1.00 44.71 203 GLU A O 1
ATOM 1511 N N . GLY A 1 204 ? 26.970 -19.116 0.820 1.00 51.05 204 GLY A N 1
ATOM 1512 C CA . GLY A 1 204 ? 27.708 -18.461 1.915 1.00 51.53 204 GLY A CA 1
ATOM 1513 C C . GLY A 1 204 ? 26.941 -18.268 3.213 1.00 43.38 204 GLY A C 1
ATOM 1514 O O . GLY A 1 204 ? 27.456 -17.655 4.146 1.00 42.62 204 GLY A O 1
ATOM 1515 N N . ARG A 1 205 ? 25.688 -18.740 3.263 1.00 44.73 205 ARG A N 1
ATOM 1516 C CA A ARG A 1 205 ? 24.921 -18.803 4.517 0.50 41.80 205 ARG A CA 1
ATOM 1517 C CA B ARG A 1 205 ? 24.915 -18.808 4.506 0.50 43.32 205 ARG A CA 1
ATOM 1518 C C . ARG A 1 205 ? 24.862 -20.250 5.016 1.00 42.98 205 ARG A C 1
ATOM 1519 O O . ARG A 1 205 ? 24.631 -20.486 6.207 1.00 43.64 205 ARG A O 1
ATOM 1534 N N . ILE A 1 206 ? 25.106 -21.204 4.116 1.00 40.45 206 ILE A N 1
ATOM 1535 C CA . ILE A 1 206 ? 25.053 -22.638 4.439 1.00 40.08 206 ILE A CA 1
ATOM 1536 C C . ILE A 1 206 ? 26.384 -23.280 4.144 1.00 49.89 206 ILE A C 1
ATOM 1537 O O . ILE A 1 206 ? 27.218 -22.675 3.452 1.00 46.07 206 ILE A O 1
ATOM 1542 N N . THR A 1 207 ? 26.599 -24.488 4.682 1.00 49.40 207 THR A N 1
ATOM 1543 C CA . THR A 1 207 ? 27.868 -25.223 4.454 1.00 51.64 207 THR A CA 1
ATOM 1544 C C . THR A 1 207 ? 27.916 -25.783 3.021 1.00 54.03 207 THR A C 1
ATOM 1545 O O . THR A 1 207 ? 26.885 -25.856 2.347 1.00 42.46 207 THR A O 1
ATOM 1549 N N . ALA A 1 208 ? 29.123 -26.161 2.577 1.00 58.32 208 ALA A N 1
ATOM 1550 C CA . ALA A 1 208 ? 29.317 -26.829 1.301 1.00 53.24 208 A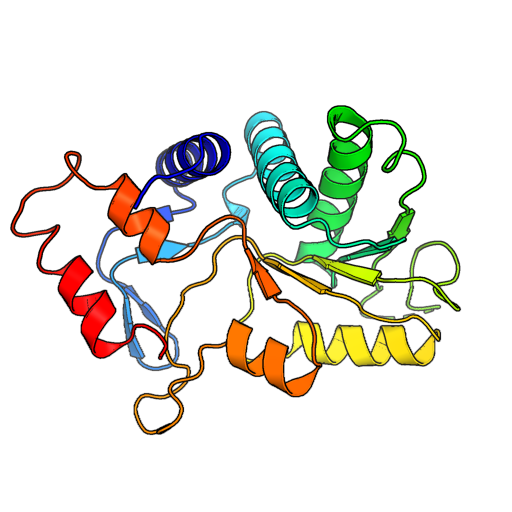LA A CA 1
ATOM 1551 C C . ALA A 1 208 ? 28.517 -28.127 1.174 1.00 53.06 208 ALA A C 1
ATOM 1552 O O . ALA A 1 208 ? 27.963 -28.416 0.113 1.00 60.30 208 ALA A O 1
ATOM 1554 N N . GLU A 1 209 ? 28.447 -28.914 2.236 1.00 43.66 209 GLU A N 1
ATOM 1555 C CA . GLU A 1 209 ? 27.681 -30.128 2.194 1.00 52.78 209 GLU A CA 1
ATOM 1556 C C . GLU A 1 209 ? 26.165 -29.850 1.939 1.00 52.10 209 GLU A C 1
ATOM 1557 O O . GLU A 1 209 ? 25.469 -30.597 1.186 1.00 48.90 209 GLU A O 1
ATOM 1563 N N . GLU A 1 210 ? 25.675 -28.786 2.583 1.00 42.88 210 GLU A N 1
ATOM 1564 C CA . GLU A 1 210 ? 24.242 -28.434 2.536 1.00 47.05 210 GLU A CA 1
ATOM 1565 C C . GLU A 1 210 ? 23.982 -27.859 1.147 1.00 45.22 210 GLU A C 1
ATOM 1566 O O . GLU A 1 210 ? 22.993 -28.260 0.508 1.00 43.30 210 GLU A O 1
ATOM 1572 N N . LYS A 1 211 ? 24.902 -26.983 0.683 1.00 49.91 211 LYS A N 1
ATOM 1573 C CA . LYS A 1 211 ? 24.865 -26.464 -0.702 1.00 53.57 211 LYS A CA 1
ATOM 1574 C C . LYS A 1 211 ? 24.776 -27.630 -1.717 1.00 53.30 211 LYS A C 1
ATOM 1575 O O . LYS A 1 211 ? 23.866 -27.638 -2.544 1.00 54.46 211 LYS A O 1
ATOM 1581 N N A SER A 1 212 ? 25.707 -28.591 -1.636 0.50 50.01 212 SER A N 1
ATOM 1582 N N B SER A 1 212 ? 25.670 -28.611 -1.619 0.50 49.50 212 SER A N 1
ATOM 1583 C CA A SER A 1 212 ? 25.694 -29.787 -2.504 0.50 50.76 212 SER A CA 1
ATOM 1584 C CA B SER A 1 212 ? 25.702 -29.724 -2.576 0.50 49.82 212 SER A CA 1
ATOM 1585 C C A SER A 1 212 ? 24.321 -30.422 -2.537 0.50 50.05 212 SER A C 1
ATOM 1586 C C B SER A 1 212 ? 24.434 -30.618 -2.536 0.50 51.74 212 SER A C 1
ATOM 1587 O O A SER A 1 212 ? 23.697 -30.514 -3.583 0.50 45.40 212 SER A O 1
ATOM 1588 O O B SER A 1 212 ? 24.012 -31.155 -3.558 0.50 56.70 212 SER A O 1
ATOM 1593 N N . LYS A 1 213 ? 23.833 -30.796 -1.368 1.00 48.92 213 LYS A N 1
ATOM 1594 C CA . LYS A 1 213 ? 22.629 -31.618 -1.258 1.00 47.97 213 LYS A CA 1
ATOM 1595 C C . LYS A 1 213 ? 21.353 -30.909 -1.800 1.00 48.48 213 LYS A C 1
ATOM 1596 O O . LYS A 1 213 ? 20.372 -31.567 -2.271 1.00 46.30 213 LYS A O 1
ATOM 1602 N N . ILE A 1 214 ? 21.330 -29.575 -1.726 1.00 46.28 214 ILE A N 1
ATOM 1603 C CA . ILE A 1 214 ? 20.166 -28.828 -2.308 1.00 47.33 214 ILE A CA 1
ATOM 1604 C C . ILE A 1 214 ? 20.339 -28.691 -3.831 1.00 52.71 214 ILE A C 1
ATOM 1605 O O . ILE A 1 214 ? 19.372 -28.864 -4.594 1.00 52.88 214 ILE A O 1
ATOM 1610 N N . GLU A 1 215 ? 21.572 -28.401 -4.257 1.00 60.15 215 GLU A N 1
ATOM 1611 C CA . GLU A 1 215 ? 21.991 -28.439 -5.691 1.00 62.55 215 GLU A CA 1
ATOM 1612 C C . GLU A 1 215 ? 21.903 -29.820 -6.3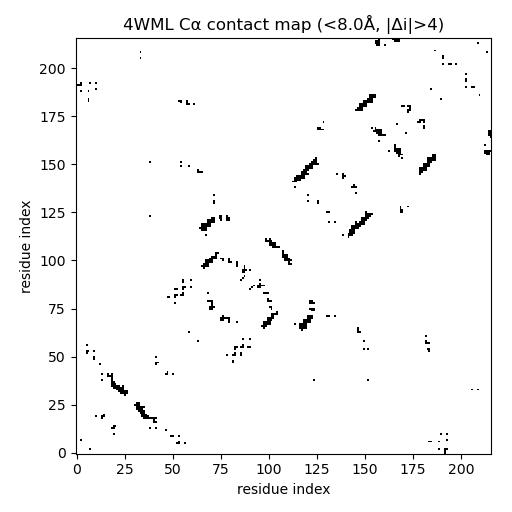32 1.00 62.46 215 GLU A C 1
ATOM 1613 O O . GLU A 1 215 ? 22.004 -29.932 -7.547 1.00 86.88 215 GLU A O 1
ATOM 1619 N N . GLN A 1 216 ? 21.718 -30.857 -5.524 1.00 59.42 216 GLN A N 1
ATOM 1620 C CA . GLN A 1 216 ? 21.365 -32.184 -6.001 1.00 56.98 216 GLN A CA 1
ATOM 1621 C C . GLN A 1 216 ? 19.843 -32.328 -6.080 1.00 54.53 216 GLN A C 1
ATOM 1622 O O . GLN A 1 216 ? 19.347 -32.989 -6.991 1.00 49.15 216 GLN A O 1
ATOM 1628 N N . TYR A 1 217 ? 19.075 -31.712 -5.154 1.00 47.28 217 TYR A N 1
ATOM 1629 C CA . TYR A 1 217 ? 17.617 -31.778 -5.266 1.00 44.67 217 TYR A CA 1
ATOM 1630 C C . TYR A 1 217 ? 17.198 -31.152 -6.606 1.00 41.98 217 TYR A C 1
ATOM 1631 O O . TYR A 1 217 ? 16.353 -31.685 -7.280 1.00 40.00 217 TYR A O 1
ATOM 1640 N N . LEU A 1 218 ? 17.805 -30.008 -6.922 1.00 44.88 218 LEU A N 1
ATOM 1641 C CA . LEU A 1 218 ? 17.598 -29.314 -8.167 1.00 52.03 218 LEU A CA 1
ATOM 1642 C C . LEU A 1 218 ? 17.733 -30.288 -9.352 1.00 60.89 218 LEU A C 1
ATOM 1643 O O . LEU A 1 218 ? 16.889 -30.262 -10.237 1.00 54.09 218 LEU A O 1
ATOM 1648 N N . GLN A 1 219 ? 18.753 -31.163 -9.332 1.00 72.75 219 GLN A N 1
ATOM 1649 C CA . GLN A 1 219 ? 19.007 -32.156 -10.406 1.00 73.09 219 GLN A CA 1
ATOM 1650 C C . GLN A 1 219 ? 17.914 -33.201 -10.610 1.00 68.01 219 GLN A C 1
ATOM 1651 O O . GLN A 1 219 ? 17.496 -33.455 -11.745 1.00 68.78 219 GLN A O 1
ATOM 1657 N N . THR A 1 220 ? 17.468 -33.833 -9.537 1.00 59.33 220 THR A N 1
ATOM 1658 C CA . THR A 1 220 ? 16.467 -34.893 -9.677 1.00 60.65 220 THR A CA 1
ATOM 1659 C C . THR A 1 220 ? 15.066 -34.409 -10.036 1.00 67.19 220 THR A C 1
ATOM 1660 O O . THR A 1 220 ? 14.257 -35.196 -10.597 1.00 61.14 220 THR A O 1
ATOM 1664 N N . TYR A 1 221 ? 14.723 -33.184 -9.599 1.00 60.28 221 TYR A N 1
ATOM 1665 C CA . TYR A 1 221 ? 13.312 -32.718 -9.731 1.00 61.35 221 TYR A CA 1
ATOM 1666 C C . TYR A 1 221 ? 13.148 -31.387 -10.420 1.00 50.55 221 TYR A C 1
ATOM 1667 O O . TYR A 1 221 ? 12.030 -31.024 -10.761 1.00 59.34 221 TYR A O 1
ATOM 1676 N N . GLY A 1 222 ? 14.241 -30.658 -10.591 1.00 46.92 222 GLY A N 1
ATOM 1677 C CA . GLY A 1 222 ? 14.219 -29.378 -11.297 1.00 54.55 222 GLY A CA 1
ATOM 1678 C C . GLY A 1 222 ? 13.627 -29.529 -12.698 1.00 53.71 222 GLY A C 1
ATOM 1679 O O . GLY A 1 222 ? 13.935 -30.505 -13.419 1.00 48.16 222 GLY A O 1
ATOM 1680 N N . ALA A 1 223 ? 12.764 -28.577 -13.077 1.00 48.80 223 ALA A N 1
ATOM 1681 C CA . ALA A 1 223 ? 12.023 -28.670 -14.334 1.00 53.60 223 ALA A CA 1
ATOM 1682 C C . ALA A 1 223 ? 12.902 -28.420 -15.540 1.00 58.28 223 ALA A C 1
ATOM 1683 O O . ALA A 1 223 ? 13.734 -27.507 -15.505 1.00 53.73 223 ALA A O 1
ATOM 1685 N N . SER A 1 224 ? 12.631 -29.203 -16.599 1.00 70.79 224 SER A N 1
ATOM 1686 C CA . SER A 1 224 ? 13.374 -29.235 -17.872 1.00 76.52 224 SER A CA 1
ATOM 1687 C C . SER A 1 224 ? 14.840 -29.599 -17.646 1.00 77.91 224 SER A C 1
ATOM 1688 O O . SER A 1 224 ? 15.717 -29.136 -18.361 1.00 83.26 224 SER A O 1
#

Secondary structure (DSSP, 8-state):
----HHHHHHHHHHHHTTSEEEEEEE-SS--EEEEEE-GGG--SHHHHHHHHHHHHHHHHHHT---SEEEE-TTTHHHHHHHHHHHHHHHS-GGGTT-EEEEE-----EESS--TT-EEEEE-S--SS-HHHHHHHHHHHHTT-EEEEEEEEEE--BBS-SS-SS--BHHHHHHHHHT--EEEEEEHHHHHHHHTTTS-HHHHHHHHHHHHHHB--

Organism: Saccharomyces cerevisiae (strain ATCC 204508 / S288c) (NCBI:txid559292)

CATH classification: 3.40.50.2020

Foldseek 3Di:
DDDPVLLLVLLVVCVVLVQKDAPWDADPVRDTDRIHGDPCSLPDPVSLLSVLLLVLVLVLVVVDDFQEEEEEPDQGVVSRVSNLVVCCVPVPDSSVRRYYWYACPVVGIDTDQQAATEYEYEDADFQQCPSVVVVCVVNVVSNHHYAYYEHAEQAQFQNDLPDPQQAGRQRVVCVVRVHHYTYSYYLVSSLVSCVPVDDPVVSVVSVVVCVRTHGD

InterPro domains:
  IPR000836 Phosphoribosyltransferase domain [PF00156] (53-173)
  IPR000836 Phosphoribosyltransferase domain [cd06223] (53-166)
  IPR004467 Orotate phosphoribosyl transferase domain [TIGR00336] (14-198)
  IPR023031 Orotate phosphoribosyltransferase [MF_01208] (1-226)
  IPR029057 Phosphoribosyltransferase-like [G3DSA:3.40.50.2020] (2-226)
  IPR029057 Phosphoribosyltransferase-like [SSF53271] (7-205)

GO terms:
  GO:0004588 orotate phosphoribosyltransferase activity (F, IDA)
  GO:0046132 pyrimidine ribonucleoside biosynthetic process (P, IDA)
  GO:0005634 nucleus (C, HDA)
  GO:0005737 cytoplasm (C, HDA)
  GO:0004588 orotate phosphoribosyltransferase activity (F, IMP)
  GO:0046132 pyrimidine ribonucleoside biosynthetic process (P, IMP)
  GO:0006207 'de novo' pyrimidine nucleobase biosynthetic process (P, IMP)

Solvent-accessible surface area: 11394 Å² total; per-residue (Å²): 201,178,26,86,107,26,13,80,76,5,1,78,24,0,53,118,28,105,0,3,93,80,39,79,54,126,52,210,94,45,37,78,0,25,1,91,30,60,12,51,48,6,96,66,59,122,11,60,51,54,2,3,41,3,0,0,46,8,1,53,90,42,120,36,150,11,35,2,0,0,0,10,15,148,144,0,37,72,10,0,33,44,0,18,82,36,0,32,110,79,18,40,101,168,17,94,134,22,72,82,1,31,5,132,113,174,112,61,39,47,47,55,82,3,91,125,56,87,0,0,0,0,10,22,66,19,96,88,5,101,37,4,55,78,1,32,115,18,1,71,122,29,136,12,107,17,24,0,0,0,2,0,8,18,64,48,15,15,91,46,90,119,64,194,98,8,35,3,21,8,65,58,6,36,131,135,54,67,12,59,23,37,25,0,2,10,0,71,41,1,6,36,22,11,112,68,164,46,86,87,140,92,44,66,147,12,69,90,15,55,145,65,51,21,18,119

Nearest PDB structures (foldseek):
  4wml-assembly1_A-2  TM=9.886E-01  e=7.970E-46  Saccharomyces cerevisiae S288C
  4wn3-assembly1_A-2  TM=1.004E+00  e=5.300E-44  Saccharomyces cerevisiae S288C
  2pry-assembly1_A-2  TM=9.769E-01  e=8.941E-39  Saccharomyces cerevisiae
  2prz-assembly1_B  TM=9.013E-01  e=4.915E-40  Saccharomyces cerevisiae
  2prz-assembly2_C  TM=8.945E-01  e=1.558E-38  Saccharomyces cerevisiae

Sequence (216 aa):
IMLEDYQKNFLELAIECQALRFGSFKLKSGRESPYFFNLGLFNTGKLLSNLATAYAIAIIQSDLKFDVIFGPAYKGIPLAAIVCVKLAEIGGSKFQNIQYAFNRKEGIIVGSALENKRRILIIDDVMTAGTAINEAFEIISNAKGQVVGSIIALDRQEVVSTDDKEGLSATQTVSKKYGIPVLSIVSLIHIITYLEGRRITAEEKSSKIEQYLQTYGAS